Protein AF-A0A1E3Y632-F1 (afdb_monomer_lite)

Sequence (242 aa):
MSPIYVRPEREQAEHDRLIRFLQEKYSHRFEALANPGDERVAPLKIAAVTHFPDLVLHEDKRPAGVVEIETAASVNNLETMAKWVPFSKARVPFHLYVPVQGYEAALRLVEAHRVKAAEIWTYRPAMEGFDLVRMFADPALQEVRAARTAAAKAGGTKAGTATPRKVAARPAKPEPRTRTSRPARPVRAVKKATKASPATRSKPATAKSAAKPAAAKRVVRPARAATKAARGKKTAGARRSR

Secondary structure (DSSP, 8-state):
--------HHHHHHHHHHHHHHHHHHHTTSEEEE--TT---S-EEETTEEE--SEEEEETTEEEEEEEE--TTT-SHHHIIIIIHHHHTSSS-EEEEEEGGGHHHHHHHHHHTT---SEEEEEEE-SSSEEEEEEEE-HHHHHHHHHHHHHHHHTT--------------------------------------------------------------------------------------

Structure (mmCIF, N/CA/C/O backbone):
data_AF-A0A1E3Y632-F1
#
_entry.id   AF-A0A1E3Y632-F1
#
loop_
_atom_site.group_PDB
_atom_site.id
_atom_site.type_symbol
_atom_site.label_atom_id
_atom_site.label_alt_id
_atom_site.label_comp_id
_atom_site.label_asym_id
_atom_site.label_entity_id
_atom_site.label_seq_id
_atom_site.pdbx_PDB_ins_code
_atom_site.Cartn_x
_atom_site.Cartn_y
_atom_site.Cartn_z
_atom_site.occupancy
_atom_site.B_iso_or_equiv
_atom_site.auth_seq_id
_atom_site.auth_comp_id
_atom_site.auth_asym_id
_atom_site.auth_atom_id
_atom_site.pdbx_PDB_model_num
ATOM 1 N N . MET A 1 1 ? 8.402 -19.524 4.972 1.00 37.28 1 MET A N 1
ATOM 2 C CA . MET A 1 1 ? 9.079 -18.780 3.892 1.00 37.28 1 MET A CA 1
ATOM 3 C C . MET A 1 1 ? 8.425 -19.213 2.600 1.00 37.28 1 MET A C 1
ATOM 5 O O . MET A 1 1 ? 8.618 -20.353 2.203 1.00 37.28 1 MET A O 1
ATOM 9 N N . SER A 1 2 ? 7.557 -18.379 2.034 1.00 36.59 2 SER A N 1
ATOM 10 C CA . SER A 1 2 ? 6.948 -18.665 0.733 1.00 36.59 2 SER A CA 1
ATOM 11 C C . SER A 1 2 ? 7.942 -18.232 -0.349 1.00 36.59 2 SER A C 1
ATOM 13 O O . SER A 1 2 ? 8.380 -17.084 -0.300 1.00 36.59 2 SER A O 1
ATOM 15 N N . PRO A 1 3 ? 8.346 -19.114 -1.277 1.00 53.50 3 PRO A N 1
ATOM 16 C CA . PRO A 1 3 ? 9.269 -18.778 -2.351 1.00 53.50 3 PRO A CA 1
ATOM 17 C C . PRO A 1 3 ? 8.491 -18.010 -3.422 1.00 53.50 3 PRO A C 1
ATOM 19 O O . PRO A 1 3 ? 7.880 -18.600 -4.307 1.00 53.50 3 PRO A O 1
ATOM 22 N N . ILE A 1 4 ? 8.441 -16.690 -3.290 1.00 53.78 4 ILE A N 1
ATOM 23 C CA . ILE A 1 4 ? 7.803 -15.804 -4.262 1.00 53.78 4 ILE A CA 1
ATOM 24 C C . ILE A 1 4 ? 8.944 -15.117 -5.004 1.00 53.78 4 ILE A C 1
ATOM 26 O O . ILE A 1 4 ? 9.831 -14.566 -4.362 1.00 53.78 4 ILE A O 1
ATOM 30 N N . TYR A 1 5 ? 8.957 -15.298 -6.328 1.00 54.03 5 TYR A N 1
ATOM 31 C CA . TYR A 1 5 ? 9.911 -14.799 -7.321 1.00 54.03 5 TYR A CA 1
ATOM 32 C C . TYR A 1 5 ? 10.916 -13.773 -6.796 1.00 54.03 5 TYR A C 1
ATOM 34 O O . TYR A 1 5 ? 10.524 -12.695 -6.358 1.00 54.03 5 TYR A O 1
ATOM 42 N N . VAL A 1 6 ? 12.208 -14.102 -6.903 1.00 60.66 6 VAL A N 1
ATOM 43 C CA . VAL A 1 6 ? 13.297 -13.145 -6.682 1.00 60.66 6 VAL A CA 1
ATOM 44 C C . VAL A 1 6 ? 13.025 -11.944 -7.584 1.00 60.66 6 VAL A C 1
ATOM 46 O O . VAL A 1 6 ? 13.201 -12.025 -8.802 1.00 60.66 6 VAL A O 1
ATOM 49 N N . ARG A 1 7 ? 12.512 -10.861 -6.992 1.00 71.50 7 ARG A N 1
ATOM 50 C CA . ARG A 1 7 ? 12.307 -9.598 -7.695 1.00 71.50 7 ARG A CA 1
ATOM 51 C C . ARG A 1 7 ? 13.681 -9.138 -8.182 1.00 71.50 7 ARG A C 1
ATOM 53 O O . ARG A 1 7 ? 14.656 -9.299 -7.441 1.00 71.50 7 ARG A O 1
ATOM 60 N N . PRO A 1 8 ? 13.802 -8.590 -9.402 1.00 82.44 8 PRO A N 1
ATOM 61 C CA . PRO A 1 8 ? 15.059 -7.995 -9.829 1.00 82.44 8 PRO A CA 1
ATOM 62 C C . PRO A 1 8 ? 15.531 -6.981 -8.781 1.00 82.44 8 PRO A C 1
ATOM 64 O O . PRO A 1 8 ? 14.726 -6.186 -8.298 1.00 82.44 8 PRO A O 1
ATOM 67 N N . GLU A 1 9 ? 16.824 -6.971 -8.446 1.00 82.12 9 GLU A N 1
ATOM 68 C CA . GLU A 1 9 ? 17.376 -6.093 -7.396 1.00 82.12 9 GLU A CA 1
ATOM 69 C C . GLU A 1 9 ? 17.013 -4.618 -7.615 1.00 82.12 9 GLU A C 1
ATOM 71 O O . GLU A 1 9 ? 16.759 -3.878 -6.668 1.00 82.12 9 GLU A O 1
ATOM 76 N N . ARG A 1 10 ? 16.919 -4.201 -8.884 1.00 83.00 10 ARG A N 1
ATOM 77 C CA . ARG A 1 10 ? 16.460 -2.863 -9.266 1.00 83.00 10 ARG A CA 1
ATOM 78 C C . ARG A 1 10 ? 15.032 -2.569 -8.792 1.00 83.00 10 ARG A C 1
ATOM 80 O O . ARG A 1 10 ? 14.788 -1.470 -8.306 1.00 83.00 10 ARG A O 1
ATOM 87 N N . GLU A 1 11 ? 14.106 -3.514 -8.948 1.00 86.38 11 GLU A N 1
ATOM 88 C CA . GLU A 1 11 ? 12.713 -3.349 -8.510 1.00 86.38 11 GLU A CA 1
ATOM 89 C C . GLU A 1 11 ? 12.614 -3.355 -6.985 1.00 86.38 11 GLU A C 1
ATOM 91 O O . GLU A 1 11 ? 11.871 -2.555 -6.423 1.00 86.38 11 GLU A O 1
ATOM 96 N N . GLN A 1 12 ? 13.416 -4.184 -6.309 1.00 89.50 12 GLN A N 1
ATOM 97 C CA . GLN A 1 12 ? 13.473 -4.182 -4.848 1.00 89.50 12 GLN A CA 1
ATOM 98 C C . GLN A 1 12 ? 14.021 -2.853 -4.303 1.00 89.50 12 GLN A C 1
ATOM 100 O O . GLN A 1 12 ? 13.448 -2.276 -3.385 1.00 89.50 12 GLN A O 1
ATOM 105 N N . ALA A 1 13 ? 15.077 -2.310 -4.914 1.00 90.00 13 ALA A N 1
ATOM 106 C CA . ALA A 1 13 ? 15.633 -1.018 -4.520 1.00 90.00 13 ALA A CA 1
ATOM 107 C C . ALA A 1 13 ? 14.652 0.146 -4.751 1.00 90.00 13 ALA A C 1
ATOM 109 O O . ALA A 1 13 ? 14.643 1.103 -3.978 1.00 90.00 13 ALA A O 1
ATOM 110 N N . GLU A 1 14 ? 13.842 0.096 -5.812 1.00 91.19 14 GLU A N 1
ATOM 111 C CA . GLU A 1 14 ? 12.782 1.082 -6.053 1.00 91.19 14 GLU A CA 1
ATOM 112 C C . GLU A 1 14 ? 11.664 0.973 -5.009 1.00 91.19 14 GLU A C 1
ATOM 114 O O . GLU A 1 14 ? 11.245 1.993 -4.457 1.00 91.19 14 GLU A O 1
ATOM 119 N N . HIS A 1 15 ? 11.239 -0.253 -4.695 1.00 93.56 15 HIS A N 1
ATOM 120 C CA . HIS A 1 15 ? 10.247 -0.549 -3.659 1.00 93.56 15 HIS A CA 1
ATOM 121 C C . HIS A 1 15 ? 10.685 -0.007 -2.292 1.00 93.56 15 HIS A C 1
ATOM 123 O O . HIS A 1 15 ? 9.976 0.811 -1.707 1.00 93.56 15 HIS A O 1
ATOM 129 N N . ASP A 1 16 ? 11.903 -0.326 -1.848 1.00 93.62 16 ASP A N 1
ATOM 130 C CA . ASP A 1 16 ? 12.434 0.148 -0.564 1.00 93.62 16 ASP A CA 1
ATOM 131 C C . ASP A 1 16 ? 12.603 1.680 -0.520 1.00 93.62 16 ASP A C 1
ATOM 133 O O . ASP A 1 16 ? 12.395 2.310 0.523 1.00 93.62 16 ASP A O 1
ATOM 137 N N . ARG A 1 17 ? 12.952 2.320 -1.648 1.00 94.19 17 ARG A N 1
ATOM 138 C CA . ARG A 1 17 ? 12.987 3.792 -1.741 1.00 94.19 17 ARG A CA 1
ATOM 139 C C . ARG A 1 17 ? 11.600 4.395 -1.566 1.00 94.19 17 ARG A C 1
ATOM 141 O O . ARG A 1 17 ? 11.472 5.402 -0.871 1.00 94.19 17 ARG A O 1
ATOM 148 N N . LEU A 1 18 ? 10.578 3.796 -2.176 1.00 95.56 18 LEU A N 1
ATOM 149 C CA . LEU A 1 18 ? 9.207 4.270 -2.039 1.00 95.56 18 LEU A CA 1
ATOM 150 C C . LEU A 1 18 ? 8.681 4.062 -0.614 1.00 95.56 18 LEU A C 1
ATOM 152 O O . LEU A 1 18 ? 8.022 4.959 -0.093 1.00 95.56 18 LEU A O 1
ATOM 156 N N . ILE A 1 19 ? 9.035 2.954 0.050 1.00 95.69 19 ILE A N 1
ATOM 157 C CA . ILE A 1 19 ? 8.726 2.736 1.474 1.00 95.69 19 ILE A CA 1
ATOM 158 C C . ILE A 1 19 ? 9.239 3.905 2.312 1.00 95.69 19 ILE A C 1
ATOM 160 O O . ILE A 1 19 ? 8.472 4.526 3.048 1.00 95.69 19 ILE A O 1
ATOM 164 N N . ARG A 1 20 ? 10.528 4.235 2.177 1.00 95.06 20 ARG A N 1
ATOM 165 C CA . ARG A 1 20 ? 11.164 5.315 2.948 1.00 95.06 20 ARG A CA 1
ATOM 166 C C . ARG A 1 20 ? 10.552 6.677 2.629 1.00 95.06 20 ARG A C 1
ATOM 168 O O . ARG A 1 20 ? 10.254 7.441 3.541 1.00 95.06 20 ARG A O 1
ATOM 175 N N . PHE A 1 21 ? 10.293 6.945 1.350 1.00 95.56 21 PHE A N 1
ATOM 176 C CA . PHE A 1 21 ? 9.631 8.172 0.911 1.00 95.56 21 PHE A CA 1
ATOM 177 C C . PHE A 1 21 ? 8.231 8.323 1.524 1.00 95.56 21 PHE A C 1
ATOM 179 O 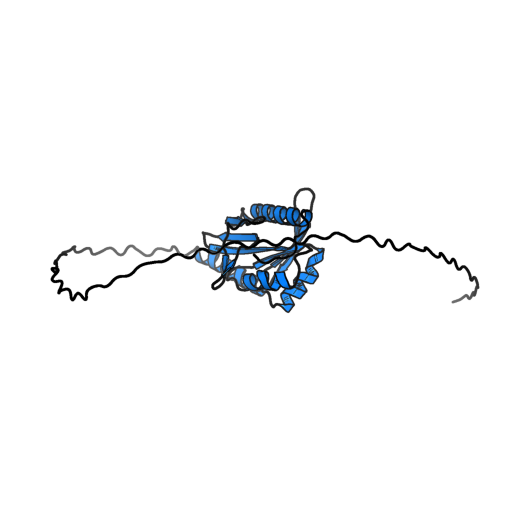O . PHE A 1 21 ? 7.867 9.391 2.017 1.00 95.56 21 PHE A O 1
ATOM 186 N N . LEU A 1 22 ? 7.432 7.252 1.526 1.00 96.00 22 LEU A N 1
ATOM 187 C CA . LEU A 1 22 ? 6.102 7.269 2.130 1.00 96.00 22 LEU A CA 1
ATOM 188 C C . LEU A 1 22 ? 6.172 7.368 3.653 1.00 96.00 22 LEU A C 1
ATOM 190 O O . LEU A 1 22 ? 5.348 8.063 4.243 1.00 96.00 22 LEU A O 1
ATOM 194 N N . GLN A 1 23 ? 7.153 6.727 4.286 1.00 95.31 23 GLN A N 1
ATOM 195 C CA . GLN A 1 23 ? 7.358 6.819 5.727 1.00 95.31 23 GLN A CA 1
ATOM 196 C C . GLN A 1 23 ? 7.588 8.273 6.144 1.00 95.31 23 GLN A C 1
ATOM 198 O O . GLN A 1 23 ? 6.893 8.767 7.030 1.00 95.31 23 GLN A O 1
ATOM 203 N N . GLU A 1 24 ? 8.489 8.978 5.459 1.00 94.88 24 GLU A N 1
ATOM 204 C CA . GLU A 1 24 ? 8.743 10.400 5.690 1.00 94.88 24 GLU A CA 1
ATOM 205 C C . GLU A 1 24 ? 7.487 11.239 5.416 1.00 94.88 24 GLU A C 1
ATOM 207 O O . GLU A 1 24 ? 7.037 11.980 6.292 1.00 94.88 24 GLU A O 1
ATOM 212 N N . LYS A 1 25 ? 6.823 11.033 4.269 1.00 94.06 25 LYS A N 1
ATOM 213 C CA . LYS A 1 25 ? 5.587 11.746 3.906 1.00 94.06 25 LYS A CA 1
ATOM 214 C C . LYS A 1 25 ? 4.476 11.595 4.950 1.00 94.06 25 LYS A C 1
ATOM 216 O O . LYS A 1 25 ? 3.755 12.556 5.227 1.00 94.06 25 LYS A O 1
ATOM 221 N N . TYR A 1 26 ? 4.297 10.397 5.505 1.00 94.75 26 TYR A N 1
ATOM 222 C CA . TYR A 1 26 ? 3.257 10.129 6.498 1.00 94.75 26 TYR A CA 1
ATOM 223 C C . TYR A 1 26 ? 3.665 10.495 7.925 1.00 94.75 26 TYR A C 1
ATOM 225 O O . TYR A 1 26 ? 2.770 10.774 8.726 1.00 94.75 26 TYR A O 1
ATOM 233 N N . SER A 1 27 ? 4.964 10.573 8.230 1.00 92.69 27 SER A N 1
ATOM 234 C CA . SER A 1 27 ? 5.477 10.918 9.565 1.00 92.69 27 SER A CA 1
ATOM 235 C C . SER A 1 27 ? 4.980 12.274 10.085 1.00 92.69 27 SER A C 1
ATOM 237 O O . SER A 1 27 ? 4.820 12.467 11.287 1.00 92.69 27 SER A O 1
ATOM 239 N N . HIS A 1 28 ? 4.640 13.200 9.184 1.00 89.75 28 HIS A N 1
ATOM 240 C CA . HIS A 1 28 ? 4.080 14.504 9.543 1.00 89.75 28 HIS A CA 1
ATOM 241 C C . HIS A 1 28 ? 2.666 14.438 10.142 1.00 89.75 28 HIS A C 1
ATOM 243 O O . HIS A 1 28 ? 2.212 15.407 10.748 1.00 89.75 28 HIS A O 1
ATOM 249 N N . ARG A 1 29 ? 1.930 13.341 9.924 1.00 90.75 29 ARG A N 1
ATOM 250 C CA . ARG A 1 29 ? 0.523 13.192 10.342 1.00 90.75 29 ARG A CA 1
ATOM 251 C C . ARG A 1 29 ? 0.262 11.965 11.205 1.00 90.75 29 ARG A C 1
ATOM 253 O O . ARG A 1 29 ? -0.713 11.966 11.947 1.00 90.75 29 ARG A O 1
ATOM 260 N N . PHE A 1 30 ? 1.075 10.928 11.063 1.00 92.94 30 PHE A N 1
ATOM 261 C CA . PHE A 1 30 ? 0.912 9.639 11.720 1.00 92.94 30 PHE A CA 1
ATOM 262 C C . PHE A 1 30 ? 2.260 9.156 12.240 1.00 92.94 30 PHE A C 1
ATOM 264 O O . PHE A 1 30 ? 3.305 9.477 11.679 1.00 92.94 30 PHE A O 1
ATOM 271 N N . GLU A 1 31 ? 2.235 8.295 13.251 1.00 93.69 31 GLU A N 1
ATOM 272 C CA . GLU A 1 31 ? 3.397 7.482 13.591 1.00 93.69 31 GLU A CA 1
ATOM 273 C C . GLU A 1 31 ? 3.511 6.357 12.543 1.00 93.69 31 GLU A C 1
ATOM 275 O O . GLU A 1 31 ? 2.767 5.373 12.570 1.00 93.69 31 GLU A O 1
ATOM 280 N N . ALA A 1 32 ? 4.378 6.561 11.546 1.00 94.25 32 ALA A N 1
ATOM 281 C CA . ALA A 1 32 ? 4.557 5.661 10.409 1.00 94.25 32 ALA A CA 1
ATOM 282 C C . ALA A 1 32 ? 5.672 4.638 10.681 1.00 94.25 32 ALA A C 1
ATOM 284 O O . ALA A 1 32 ? 6.861 4.969 10.669 1.00 94.25 32 ALA A O 1
ATOM 285 N N . LEU A 1 33 ? 5.282 3.380 10.896 1.00 93.81 33 LEU A N 1
ATOM 286 C CA . LEU A 1 33 ? 6.212 2.264 11.060 1.00 93.81 33 LEU A CA 1
ATOM 287 C C . LEU A 1 33 ? 6.360 1.532 9.724 1.00 93.81 33 LEU A C 1
ATOM 289 O O . LEU A 1 33 ? 5.362 1.076 9.167 1.00 93.81 33 LEU A O 1
ATOM 293 N N . ALA A 1 34 ? 7.589 1.431 9.225 1.00 93.62 34 ALA A N 1
ATOM 294 C CA . ALA A 1 34 ? 7.911 0.826 7.937 1.00 93.62 34 ALA A CA 1
ATOM 295 C C . ALA A 1 34 ? 8.658 -0.505 8.105 1.00 93.62 34 ALA A C 1
ATOM 297 O O . ALA A 1 34 ? 9.388 -0.688 9.078 1.00 93.62 34 ALA A O 1
ATOM 298 N N . ASN A 1 35 ? 8.490 -1.402 7.135 1.00 92.44 35 ASN A N 1
ATOM 299 C CA . ASN A 1 35 ? 9.173 -2.691 7.045 1.00 92.44 35 ASN A CA 1
ATOM 300 C C . ASN A 1 35 ? 9.904 -2.802 5.688 1.00 92.44 35 ASN A C 1
ATOM 302 O O . ASN A 1 35 ? 9.410 -3.483 4.793 1.00 92.44 35 ASN A O 1
ATOM 306 N N . PRO A 1 36 ? 11.036 -2.104 5.481 1.00 87.44 36 PRO A N 1
ATOM 307 C CA . PRO A 1 36 ? 11.807 -2.233 4.245 1.00 87.44 36 PRO A CA 1
ATOM 308 C C . PRO A 1 36 ? 12.487 -3.609 4.147 1.00 87.44 36 PRO A C 1
ATOM 310 O O . PRO A 1 36 ? 12.979 -4.147 5.143 1.00 87.44 36 PRO A O 1
ATOM 313 N N . GLY A 1 37 ? 12.552 -4.172 2.940 1.00 82.44 37 GLY A N 1
ATOM 314 C CA . GLY A 1 37 ? 13.157 -5.483 2.692 1.00 82.44 37 GLY A CA 1
ATOM 315 C C . GLY A 1 37 ? 12.563 -6.618 3.542 1.00 82.44 37 GLY A C 1
ATOM 316 O O . GLY A 1 37 ? 11.378 -6.928 3.451 1.00 82.44 37 GLY A O 1
ATOM 317 N N . ASP A 1 38 ? 13.407 -7.264 4.355 1.00 80.31 38 ASP A N 1
ATOM 318 C CA . ASP A 1 38 ? 13.038 -8.408 5.209 1.00 80.31 38 ASP A CA 1
ATOM 319 C C . ASP A 1 38 ? 12.701 -8.017 6.663 1.00 80.31 38 ASP A C 1
ATOM 321 O O . ASP A 1 38 ? 12.511 -8.883 7.529 1.00 80.31 38 ASP A O 1
ATOM 325 N N . GLU A 1 39 ? 12.641 -6.718 6.960 1.00 84.69 39 GLU A N 1
ATOM 326 C CA . GLU A 1 39 ? 12.354 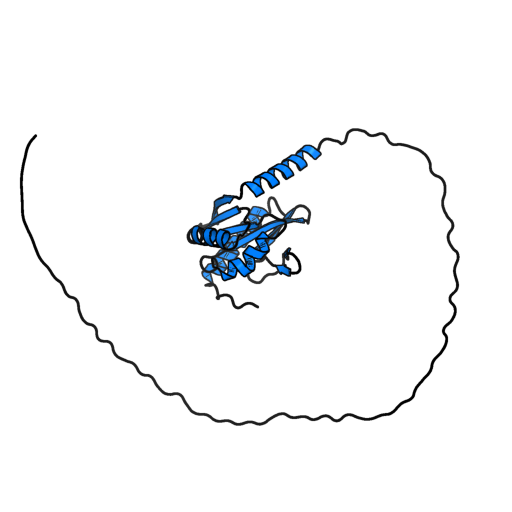-6.219 8.301 1.00 84.69 39 GLU A CA 1
ATOM 327 C C . GLU A 1 39 ? 10.908 -6.517 8.735 1.00 84.69 39 GLU A C 1
ATOM 329 O O . GLU A 1 39 ? 9.979 -6.626 7.938 1.00 84.69 39 GLU A O 1
ATOM 334 N N . ARG A 1 40 ? 10.704 -6.700 10.045 1.00 88.75 40 ARG A N 1
ATOM 335 C CA . ARG A 1 40 ? 9.408 -7.085 10.639 1.00 88.75 40 ARG A CA 1
ATOM 336 C C . ARG A 1 40 ? 9.128 -6.310 11.920 1.00 88.75 40 ARG A C 1
ATOM 338 O O . ARG A 1 40 ? 8.856 -6.887 12.973 1.00 88.75 40 ARG A O 1
ATOM 345 N N . VAL A 1 41 ? 9.247 -4.993 11.827 1.00 88.19 41 VAL A N 1
ATOM 346 C CA . VAL A 1 41 ? 9.148 -4.055 12.951 1.00 88.19 41 VAL A CA 1
ATOM 347 C C . VAL A 1 41 ? 7.691 -3.703 13.257 1.00 88.19 41 VAL A C 1
ATOM 349 O O . VAL A 1 41 ? 7.324 -3.565 14.422 1.00 88.19 41 VAL A O 1
ATOM 352 N N . ALA A 1 42 ? 6.844 -3.617 12.229 1.00 89.44 42 ALA A N 1
ATOM 353 C CA . ALA A 1 42 ? 5.449 -3.201 12.341 1.00 89.44 42 ALA A CA 1
ATOM 354 C C . ALA A 1 42 ? 4.479 -4.380 12.116 1.00 89.44 42 ALA A C 1
ATOM 356 O O . ALA A 1 42 ? 4.057 -4.619 10.981 1.00 89.44 42 ALA A O 1
ATOM 357 N N . PRO A 1 43 ? 4.119 -5.149 13.163 1.00 92.31 43 PRO A N 1
ATOM 358 C CA . PRO A 1 43 ? 3.142 -6.220 13.037 1.00 92.31 43 PRO A CA 1
ATOM 359 C C . PRO A 1 43 ? 1.719 -5.663 12.971 1.00 92.31 43 PRO A C 1
ATOM 361 O O . PRO A 1 43 ? 1.295 -4.865 13.806 1.00 92.31 43 PRO A O 1
ATOM 364 N N . LEU A 1 44 ? 0.928 -6.196 12.049 1.00 92.56 44 LEU A N 1
ATOM 365 C CA . LEU A 1 44 ? -0.504 -5.971 11.966 1.00 92.56 44 LEU A CA 1
ATOM 366 C C . LEU A 1 44 ? -1.242 -7.289 12.199 1.00 92.56 44 LEU A C 1
ATOM 368 O O . LEU A 1 44 ? -1.136 -8.236 11.420 1.00 92.56 44 LEU A O 1
ATOM 372 N N . LYS A 1 45 ? -2.023 -7.356 13.279 1.00 93.31 45 LYS A N 1
ATOM 373 C CA . LYS A 1 45 ? -2.854 -8.527 13.579 1.00 93.31 45 LYS A CA 1
ATOM 374 C C . LYS A 1 45 ? -4.178 -8.433 12.833 1.00 93.31 45 LYS A C 1
ATOM 376 O O . LYS A 1 45 ? -4.985 -7.546 13.107 1.00 93.31 45 LYS A O 1
ATOM 381 N N . ILE A 1 46 ? -4.413 -9.376 11.927 1.00 92.75 46 ILE A N 1
ATOM 382 C CA . ILE A 1 46 ? -5.674 -9.519 11.203 1.00 92.75 46 ILE A CA 1
ATOM 383 C C . ILE A 1 46 ? -6.236 -10.896 11.535 1.00 92.75 46 ILE A C 1
ATOM 385 O O . ILE A 1 46 ? -5.642 -11.927 11.225 1.00 92.75 46 ILE A O 1
ATOM 389 N N . ALA A 1 47 ? -7.396 -10.913 12.193 1.00 88.62 47 ALA A N 1
ATOM 390 C CA . ALA A 1 47 ? -7.968 -12.129 12.766 1.00 88.62 47 ALA A CA 1
ATOM 391 C C . ALA A 1 47 ? -6.945 -12.861 13.666 1.00 88.62 47 ALA A C 1
ATOM 393 O O . ALA A 1 47 ? -6.489 -12.289 14.654 1.00 88.62 47 ALA A O 1
ATOM 394 N N . ALA A 1 48 ? -6.597 -14.107 13.339 1.00 89.62 48 ALA A N 1
ATOM 395 C CA . ALA A 1 48 ? -5.656 -14.931 14.099 1.00 89.62 48 ALA A CA 1
ATOM 396 C C . ALA A 1 48 ? -4.215 -14.901 13.549 1.00 89.62 48 ALA A C 1
ATOM 398 O O . ALA A 1 48 ? -3.350 -15.590 14.085 1.00 89.62 48 ALA A O 1
ATOM 399 N N . VAL A 1 49 ? -3.950 -14.136 12.484 1.00 93.19 49 VAL A N 1
ATOM 400 C CA . VAL A 1 49 ? -2.658 -14.128 11.785 1.00 93.19 49 VAL A CA 1
ATOM 401 C C . VAL A 1 49 ? -1.999 -12.756 11.910 1.00 93.19 49 VAL A C 1
ATOM 403 O O . VAL A 1 49 ? -2.642 -11.713 11.776 1.00 93.19 49 VAL A O 1
ATOM 406 N N . THR A 1 50 ? -0.696 -12.757 12.187 1.00 93.81 50 THR A N 1
ATOM 407 C CA . THR A 1 50 ? 0.128 -11.545 12.173 1.00 93.81 50 THR A CA 1
ATOM 408 C C . THR A 1 50 ? 0.728 -11.372 10.787 1.00 93.81 50 THR A C 1
ATOM 410 O O . THR A 1 50 ? 1.442 -12.251 10.306 1.00 93.81 50 THR A O 1
ATOM 413 N N . HIS A 1 51 ? 0.459 -10.229 10.173 1.00 93.81 51 HIS A N 1
ATOM 414 C CA . HIS A 1 51 ? 1.033 -9.815 8.903 1.00 93.81 51 HIS A CA 1
ATOM 415 C C . HIS A 1 51 ? 2.004 -8.652 9.115 1.00 93.81 51 HIS A C 1
ATOM 417 O O . HIS A 1 51 ? 1.933 -7.954 10.125 1.00 93.81 51 HIS A O 1
ATOM 423 N N . PHE A 1 52 ? 2.894 -8.443 8.153 1.00 94.50 52 PHE A N 1
ATOM 424 C CA . PHE A 1 52 ? 3.864 -7.351 8.146 1.00 94.50 52 PHE A CA 1
ATOM 425 C C . PHE A 1 52 ? 3.703 -6.617 6.811 1.00 94.50 52 PHE A C 1
ATOM 427 O O . PHE A 1 52 ? 4.311 -7.045 5.835 1.00 94.50 52 PHE A O 1
ATOM 434 N N . PRO A 1 53 ? 2.793 -5.629 6.726 1.00 95.00 53 PRO A N 1
ATOM 435 C CA . PRO A 1 53 ? 2.660 -4.799 5.531 1.00 95.00 53 PRO A CA 1
ATOM 436 C C . PRO A 1 53 ? 3.859 -3.855 5.409 1.00 95.00 53 PRO A C 1
ATOM 438 O O . PRO A 1 53 ? 4.588 -3.658 6.387 1.00 95.00 53 PRO A O 1
ATOM 441 N N . ASP A 1 54 ? 4.020 -3.228 4.248 1.00 95.12 54 ASP A N 1
ATOM 442 C CA . ASP A 1 54 ? 5.146 -2.321 4.002 1.00 95.12 54 ASP A CA 1
ATOM 443 C C . ASP A 1 54 ? 5.148 -1.118 4.961 1.00 95.12 54 ASP A C 1
ATOM 445 O O . ASP A 1 54 ? 6.195 -0.765 5.511 1.00 95.12 54 ASP A O 1
ATOM 449 N N . LEU A 1 55 ? 3.982 -0.498 5.207 1.00 95.75 55 LEU A N 1
ATOM 450 C CA . LEU A 1 55 ? 3.825 0.489 6.280 1.00 95.75 55 LEU A CA 1
ATOM 451 C C . LEU A 1 55 ? 2.538 0.288 7.086 1.00 95.75 55 LEU A C 1
ATOM 453 O O . LEU A 1 55 ? 1.457 0.020 6.553 1.00 95.75 55 LEU A O 1
ATOM 457 N N . VAL A 1 56 ? 2.639 0.535 8.392 1.00 96.00 56 VAL A N 1
ATOM 458 C CA . VAL A 1 56 ? 1.495 0.676 9.298 1.00 96.00 56 VAL A CA 1
ATOM 459 C C . VAL A 1 56 ? 1.486 2.088 9.866 1.00 96.00 56 VAL A C 1
ATOM 461 O O . VAL A 1 56 ? 2.420 2.511 10.548 1.00 96.00 56 VAL A O 1
ATOM 464 N N . LEU A 1 57 ? 0.400 2.810 9.609 1.00 95.81 57 LEU A N 1
ATOM 465 C CA . LEU A 1 57 ? 0.173 4.147 10.142 1.00 95.81 57 LEU A CA 1
ATOM 466 C C . LEU A 1 57 ? -0.518 4.028 11.496 1.00 95.81 57 LEU A C 1
ATOM 468 O O . LEU A 1 57 ? -1.528 3.330 11.600 1.00 95.81 57 LEU A O 1
ATOM 472 N N . HIS A 1 58 ? -0.016 4.726 12.511 1.00 94.25 58 HIS A N 1
ATOM 473 C CA . HIS A 1 58 ? -0.623 4.788 13.836 1.00 94.25 58 HIS A CA 1
ATOM 474 C C . HIS A 1 58 ? -1.066 6.210 14.198 1.00 94.25 58 HIS A C 1
ATOM 476 O O . HIS A 1 58 ? -0.420 7.197 13.851 1.00 94.25 58 HIS A O 1
ATOM 482 N N . GLU A 1 59 ? -2.178 6.294 14.922 1.00 92.69 59 GLU A N 1
ATOM 483 C CA . GLU A 1 59 ? -2.703 7.501 15.560 1.00 92.69 59 GLU A CA 1
ATOM 484 C C . GLU A 1 59 ? -2.941 7.158 17.036 1.00 92.69 59 GLU A C 1
ATOM 486 O O . GLU A 1 59 ? -3.663 6.206 17.347 1.00 92.69 59 GLU A O 1
ATOM 491 N N . ASP A 1 60 ? -2.263 7.855 17.951 1.00 87.44 60 ASP A N 1
ATOM 492 C CA . ASP A 1 60 ? -2.342 7.633 19.403 1.00 87.44 60 ASP A CA 1
ATOM 493 C C . ASP A 1 60 ? -2.255 6.149 19.822 1.00 87.44 60 ASP A C 1
ATOM 495 O O . ASP A 1 60 ? -3.054 5.646 20.619 1.00 87.44 60 ASP A O 1
ATOM 499 N N . LYS A 1 61 ? -1.262 5.427 19.274 1.00 85.31 61 LYS A N 1
ATOM 500 C CA . LYS A 1 61 ? -0.986 3.990 19.510 1.00 85.31 61 LYS A CA 1
ATOM 501 C C . LYS A 1 61 ? -2.020 3.018 18.931 1.00 85.31 61 LYS A C 1
ATOM 503 O O . LYS A 1 61 ? -1.955 1.817 19.201 1.00 85.31 61 LYS A O 1
ATOM 508 N N . ARG A 1 62 ? -2.983 3.497 18.141 1.00 90.56 62 ARG A N 1
ATOM 509 C CA . ARG A 1 62 ? -3.945 2.656 17.416 1.00 90.56 62 ARG A CA 1
ATOM 510 C C . ARG A 1 62 ? -3.590 2.631 15.933 1.00 90.56 62 ARG A C 1
ATOM 512 O O . ARG A 1 62 ? -3.227 3.674 15.399 1.00 90.56 62 ARG A O 1
ATOM 519 N N . PRO A 1 63 ? -3.716 1.485 15.243 1.00 92.88 63 PRO A N 1
ATOM 520 C CA . PRO A 1 63 ? -3.516 1.455 13.804 1.00 92.88 63 PRO A CA 1
ATOM 521 C C . PRO A 1 63 ? -4.600 2.315 13.136 1.00 92.88 63 PRO A C 1
ATOM 523 O O . PRO A 1 63 ? -5.794 2.140 13.387 1.00 92.88 63 PRO A O 1
ATOM 526 N N . ALA A 1 64 ? -4.162 3.260 12.315 1.00 93.75 64 ALA A N 1
ATOM 527 C CA . ALA A 1 64 ? -4.974 4.239 11.604 1.00 93.75 64 ALA A CA 1
ATOM 528 C C . ALA A 1 64 ? -5.059 3.948 10.101 1.00 93.75 64 ALA A C 1
ATOM 530 O O . ALA A 1 64 ? -5.998 4.400 9.450 1.00 93.75 64 ALA A O 1
ATOM 531 N N . GLY A 1 65 ? -4.115 3.183 9.551 1.00 94.81 65 GLY A N 1
ATOM 532 C CA . GLY A 1 65 ? -4.086 2.804 8.143 1.00 94.81 65 GLY A CA 1
ATOM 533 C C . GLY A 1 65 ? -2.976 1.805 7.850 1.00 94.81 65 GLY A C 1
ATOM 534 O O . GLY A 1 65 ? -2.038 1.651 8.632 1.00 94.81 65 GLY A O 1
ATOM 535 N N . VAL A 1 66 ? -3.101 1.113 6.727 1.00 96.69 66 VAL A N 1
ATOM 536 C CA . VAL A 1 66 ? -2.122 0.140 6.238 1.00 96.69 66 VAL A CA 1
ATOM 537 C C . VAL A 1 66 ? -1.794 0.488 4.805 1.00 96.69 66 VAL A C 1
ATOM 539 O O . VAL A 1 66 ? -2.699 0.783 4.025 1.00 96.69 66 VAL A O 1
ATOM 542 N N . VAL A 1 67 ? -0.512 0.452 4.476 1.00 97.56 67 VAL A N 1
ATOM 543 C CA . VAL A 1 67 ? -0.009 0.732 3.138 1.00 97.56 67 VAL A CA 1
ATOM 544 C C . VAL A 1 67 ? 0.729 -0.498 2.637 1.00 97.56 67 VAL A C 1
ATOM 546 O O . VAL A 1 67 ? 1.614 -0.996 3.328 1.00 97.56 67 VAL A O 1
ATOM 549 N N . GLU A 1 68 ? 0.364 -0.957 1.445 1.00 97.25 68 GLU A N 1
ATOM 550 C CA . GLU A 1 68 ? 1.128 -1.955 0.694 1.00 97.25 68 GLU A CA 1
ATOM 551 C C . GLU A 1 68 ? 1.583 -1.339 -0.626 1.00 97.25 68 GLU A C 1
ATOM 553 O O . GLU A 1 68 ? 0.836 -0.591 -1.270 1.00 97.25 68 GLU A O 1
ATOM 558 N N . ILE A 1 69 ? 2.814 -1.644 -1.014 1.00 97.00 69 ILE A N 1
ATOM 559 C CA . ILE A 1 69 ? 3.475 -1.119 -2.195 1.00 97.00 69 ILE A CA 1
ATOM 560 C C . ILE A 1 69 ? 3.834 -2.288 -3.098 1.00 97.00 69 ILE A C 1
ATOM 562 O O . ILE A 1 69 ? 4.456 -3.273 -2.704 1.00 97.00 69 ILE A O 1
ATOM 566 N N . GLU A 1 70 ? 3.467 -2.150 -4.357 1.00 95.38 70 GLU A N 1
ATOM 567 C CA . GLU A 1 70 ? 3.657 -3.171 -5.365 1.00 95.38 70 GLU A CA 1
ATOM 568 C C . GLU A 1 70 ? 4.637 -2.706 -6.421 1.00 95.38 70 GLU A C 1
ATOM 570 O O . GLU A 1 70 ? 4.712 -1.531 -6.741 1.00 95.38 70 GLU A O 1
ATOM 575 N N . THR A 1 71 ? 5.361 -3.659 -6.987 1.00 93.88 71 THR A N 1
ATOM 576 C CA . THR A 1 71 ? 6.249 -3.505 -8.139 1.00 93.88 71 THR A CA 1
ATOM 577 C C . THR A 1 71 ? 5.587 -4.099 -9.378 1.00 93.88 71 THR A C 1
ATOM 579 O O . THR A 1 71 ? 4.581 -4.806 -9.280 1.00 93.88 71 THR A O 1
ATOM 582 N N . ALA A 1 72 ? 6.158 -3.866 -10.561 1.00 90.19 72 ALA A N 1
ATOM 583 C CA . ALA A 1 72 ? 5.625 -4.440 -11.796 1.00 90.19 72 ALA A CA 1
ATOM 584 C C . ALA A 1 72 ? 5.563 -5.979 -11.736 1.00 90.19 72 ALA A C 1
ATOM 586 O O . ALA A 1 72 ? 4.593 -6.567 -12.214 1.00 90.19 72 ALA A O 1
ATOM 587 N N . ALA A 1 73 ? 6.546 -6.627 -11.100 1.00 87.56 73 ALA A N 1
ATOM 588 C CA . ALA A 1 73 ? 6.561 -8.076 -10.920 1.00 87.56 73 ALA A CA 1
ATOM 589 C C . ALA A 1 73 ? 5.549 -8.596 -9.876 1.00 87.56 73 ALA A C 1
ATOM 591 O O . ALA A 1 73 ? 5.128 -9.757 -9.945 1.00 87.56 73 ALA A O 1
ATOM 592 N N . SER A 1 74 ? 5.152 -7.772 -8.901 1.00 91.62 74 SER A N 1
ATOM 593 C CA . SER A 1 74 ? 4.318 -8.211 -7.773 1.00 91.62 74 SER A CA 1
ATOM 594 C C . SER A 1 74 ? 2.826 -7.893 -7.910 1.00 91.62 74 SER A C 1
ATOM 596 O O . SER A 1 74 ? 2.015 -8.469 -7.191 1.00 91.62 74 SER A O 1
ATOM 598 N N . VAL A 1 75 ? 2.419 -7.115 -8.919 1.00 95.31 75 VAL A N 1
ATOM 599 C CA . VAL A 1 75 ? 1.001 -7.001 -9.311 1.00 95.31 75 VAL A CA 1
ATOM 600 C C . VAL A 1 75 ? 0.539 -8.304 -9.981 1.00 95.31 75 VAL A C 1
ATOM 602 O O . VAL A 1 75 ? 0.533 -8.442 -11.204 1.00 95.31 75 VAL A O 1
ATOM 605 N N . ASN A 1 76 ? 0.174 -9.302 -9.174 1.00 95.06 76 ASN A N 1
ATOM 606 C CA . ASN A 1 76 ? -0.250 -10.618 -9.646 1.00 95.06 76 ASN A CA 1
ATOM 607 C C . ASN A 1 76 ? -1.262 -11.295 -8.703 1.00 95.06 76 ASN A C 1
ATOM 609 O O . ASN A 1 76 ? -1.480 -10.880 -7.568 1.00 95.06 76 ASN A O 1
ATOM 613 N N . ASN A 1 77 ? -1.857 -12.393 -9.178 1.00 95.12 77 ASN A N 1
ATOM 614 C CA . ASN A 1 77 ? -2.916 -13.114 -8.470 1.00 95.12 77 ASN A CA 1
ATOM 615 C C . ASN A 1 77 ? -2.483 -13.701 -7.113 1.00 95.12 77 ASN A C 1
ATOM 617 O O . ASN A 1 77 ? -3.274 -13.718 -6.171 1.00 95.12 77 ASN A O 1
ATOM 621 N N . LEU A 1 78 ? -1.249 -14.205 -7.009 1.00 93.94 78 LEU A N 1
ATOM 622 C CA . LEU A 1 78 ? -0.756 -14.826 -5.776 1.00 93.94 78 LEU A CA 1
ATOM 623 C C . LEU A 1 78 ? -0.554 -13.780 -4.682 1.00 93.94 78 LEU A C 1
ATOM 625 O O . LEU A 1 78 ? -0.984 -13.997 -3.552 1.00 93.94 78 LEU A O 1
ATOM 629 N N . GLU A 1 79 ? 0.037 -12.639 -5.031 1.00 92.94 79 GLU A N 1
ATOM 630 C CA . GLU A 1 79 ? 0.244 -11.517 -4.113 1.00 92.94 79 GLU A CA 1
ATOM 631 C C . GLU A 1 79 ? -1.094 -10.928 -3.657 1.00 92.94 79 GLU A C 1
ATOM 633 O O . GLU A 1 79 ? -1.311 -10.734 -2.459 1.00 92.94 79 GLU A O 1
ATOM 638 N N . THR A 1 80 ? -2.059 -10.770 -4.570 1.00 96.06 80 THR A N 1
ATOM 639 C CA . THR A 1 80 ? -3.410 -10.327 -4.202 1.00 96.06 80 THR A CA 1
ATOM 640 C C . THR A 1 80 ? -4.044 -11.243 -3.153 1.00 96.06 80 THR A C 1
ATOM 642 O O . THR A 1 80 ? -4.560 -10.763 -2.142 1.00 96.06 80 THR A O 1
ATOM 645 N N . MET A 1 81 ? -3.982 -12.564 -3.345 1.00 95.44 81 MET A N 1
ATOM 646 C CA . MET A 1 81 ? -4.553 -13.523 -2.394 1.00 95.44 81 MET A CA 1
ATOM 647 C C . MET A 1 81 ? -3.777 -13.585 -1.073 1.00 95.44 81 MET A C 1
ATOM 649 O O . MET A 1 81 ? -4.387 -13.717 -0.010 1.00 95.44 81 MET A O 1
ATOM 653 N N . ALA A 1 82 ? -2.446 -13.509 -1.129 1.00 92.69 82 ALA A N 1
ATOM 654 C CA . ALA A 1 82 ? -1.578 -13.652 0.036 1.00 92.69 82 ALA A CA 1
ATOM 655 C C . ALA A 1 82 ? -1.545 -12.397 0.916 1.00 92.69 82 ALA A C 1
ATOM 657 O O . ALA A 1 82 ? -1.432 -12.515 2.138 1.00 92.69 82 ALA A O 1
ATOM 658 N N . LYS A 1 83 ? -1.648 -11.211 0.309 1.00 94.38 83 LYS A N 1
ATOM 659 C CA . LYS A 1 83 ? -1.447 -9.928 0.984 1.00 94.38 83 LYS A CA 1
ATOM 660 C C . LYS A 1 83 ? -2.687 -9.044 0.958 1.00 94.38 83 LYS A C 1
ATOM 662 O O . LYS A 1 83 ? -3.239 -8.727 2.013 1.00 94.38 83 LYS A O 1
ATOM 667 N N . TRP A 1 84 ? -3.182 -8.690 -0.228 1.00 97.06 84 TRP A N 1
ATOM 668 C CA . TRP A 1 84 ? -4.236 -7.673 -0.353 1.00 97.06 84 TRP A CA 1
ATOM 669 C C . TRP A 1 84 ? -5.562 -8.144 0.239 1.00 97.06 84 TRP A C 1
ATOM 671 O O . TRP A 1 84 ? -6.244 -7.385 0.928 1.00 97.06 84 TRP A O 1
ATOM 681 N N . VAL A 1 85 ? -5.930 -9.410 0.018 1.00 96.62 85 VAL A N 1
ATOM 682 C CA . VAL A 1 85 ? -7.162 -9.986 0.570 1.00 96.62 85 VAL A CA 1
ATOM 683 C C . VAL A 1 85 ? -7.154 -9.936 2.104 1.00 96.62 85 VAL A C 1
ATOM 685 O O . VAL A 1 85 ? -8.128 -9.427 2.665 1.00 96.62 85 VAL A O 1
ATOM 688 N N . PRO A 1 86 ? -6.105 -10.394 2.816 1.00 96.25 86 PRO A N 1
ATOM 689 C CA . PRO A 1 86 ? -5.992 -10.164 4.253 1.00 96.25 86 PRO A CA 1
ATOM 690 C C . PRO A 1 86 ? -6.080 -8.687 4.650 1.00 96.25 86 PRO A C 1
ATOM 692 O O . PRO A 1 86 ? -6.892 -8.352 5.513 1.00 96.25 86 PRO A O 1
ATOM 695 N N . PHE A 1 87 ? -5.321 -7.797 4.003 1.00 96.00 87 PHE A N 1
ATOM 696 C CA . PHE A 1 87 ? -5.294 -6.374 4.361 1.00 96.00 87 PHE A CA 1
ATOM 697 C C . PHE A 1 87 ? -6.644 -5.686 4.181 1.00 96.00 87 PHE A C 1
ATOM 699 O O . PHE A 1 87 ? -7.052 -4.909 5.039 1.00 96.00 87 PHE A O 1
ATOM 706 N N . SER A 1 88 ? -7.414 -6.059 3.161 1.00 95.25 88 SER A N 1
ATOM 707 C CA . SER A 1 88 ? -8.768 -5.533 2.964 1.00 95.25 88 SER A CA 1
ATOM 708 C C . SER A 1 88 ? -9.780 -5.912 4.052 1.00 95.25 88 SER A C 1
ATOM 710 O O . SER A 1 88 ? -10.846 -5.306 4.157 1.00 95.25 88 SER A O 1
ATOM 712 N N . LYS A 1 89 ? -9.470 -6.931 4.862 1.00 94.81 89 LYS A N 1
ATOM 713 C CA . LYS A 1 89 ? -10.284 -7.357 6.010 1.00 94.81 89 LYS A CA 1
ATOM 714 C C . LYS A 1 89 ? -9.855 -6.672 7.308 1.00 94.81 89 LYS A C 1
ATOM 716 O O . LYS A 1 89 ? -10.502 -6.870 8.340 1.00 94.81 89 LYS A O 1
ATOM 721 N N . ALA A 1 90 ? -8.771 -5.897 7.285 1.00 93.44 90 ALA A N 1
ATOM 722 C CA . ALA A 1 90 ? -8.348 -5.109 8.429 1.00 93.44 90 ALA A CA 1
ATOM 723 C C . ALA A 1 90 ? -9.405 -4.041 8.761 1.00 93.44 90 ALA A C 1
ATOM 725 O O . ALA A 1 90 ? -10.137 -3.557 7.902 1.00 93.44 90 ALA A O 1
ATOM 726 N N . ARG A 1 91 ? -9.489 -3.647 10.036 1.00 91.62 91 ARG A N 1
ATOM 727 C CA . ARG A 1 91 ? -10.441 -2.618 10.507 1.00 91.62 91 ARG A CA 1
ATOM 728 C C . ARG A 1 91 ? -9.969 -1.183 10.237 1.00 91.62 91 ARG A C 1
ATOM 730 O O . ARG A 1 91 ? -10.480 -0.242 10.842 1.00 91.62 91 ARG A O 1
ATOM 737 N N . VAL A 1 92 ? -8.968 -1.032 9.381 1.00 93.69 92 VAL A N 1
ATOM 738 C CA . VAL A 1 92 ? -8.295 0.225 9.066 1.00 93.69 92 VAL A CA 1
ATOM 739 C C . VAL A 1 92 ? -8.242 0.391 7.547 1.00 93.69 92 VAL A C 1
ATOM 741 O O . VAL A 1 92 ? -8.241 -0.618 6.842 1.00 93.69 92 VAL A O 1
ATOM 744 N N . PRO A 1 93 ? -8.218 1.630 7.032 1.00 95.31 93 PRO A N 1
ATOM 745 C CA . PRO A 1 93 ? -8.050 1.900 5.610 1.00 95.31 93 PRO A CA 1
ATOM 746 C C . PRO A 1 93 ? -6.829 1.185 5.029 1.00 95.31 93 PRO A C 1
ATOM 748 O O . PRO A 1 93 ? -5.730 1.279 5.578 1.00 95.31 93 PRO A O 1
ATOM 751 N N . PHE A 1 94 ? -7.039 0.494 3.911 1.00 96.81 94 PHE A N 1
ATOM 752 C CA . PHE A 1 94 ? -5.990 -0.163 3.140 1.00 96.81 94 PHE A CA 1
ATOM 753 C C . PHE A 1 94 ? -5.648 0.683 1.908 1.00 96.81 94 PHE A C 1
ATOM 755 O O . PHE A 1 94 ? -6.499 0.885 1.041 1.00 96.81 94 PHE A O 1
ATOM 762 N N . HIS A 1 95 ? -4.422 1.192 1.843 1.00 97.38 95 HIS A N 1
ATOM 763 C CA . HIS A 1 95 ? -3.908 1.995 0.739 1.00 97.38 95 HIS A CA 1
ATOM 764 C C . HIS A 1 95 ? -2.946 1.158 -0.101 1.00 97.38 95 HIS A C 1
ATOM 766 O O . HIS A 1 95 ? -1.977 0.613 0.425 1.00 97.38 95 HIS A O 1
ATOM 772 N N . LEU A 1 96 ? -3.211 1.072 -1.402 1.00 97.94 96 LEU A N 1
ATOM 773 C CA . LEU A 1 96 ? -2.407 0.290 -2.334 1.00 97.94 96 LEU A CA 1
ATOM 774 C C . LEU A 1 96 ? -1.633 1.226 -3.266 1.00 97.94 96 LEU A C 1
ATOM 776 O O . LEU A 1 96 ? -2.239 2.036 -3.970 1.00 97.94 96 LEU A O 1
ATOM 780 N N . TYR A 1 97 ? -0.308 1.110 -3.280 1.00 98.06 97 TYR A N 1
ATOM 781 C CA . TYR A 1 97 ? 0.569 1.836 -4.196 1.00 98.06 97 TYR A CA 1
ATOM 782 C C . TYR A 1 97 ? 1.048 0.904 -5.299 1.00 98.06 97 TYR A C 1
ATOM 784 O O . TYR A 1 97 ? 1.622 -0.141 -5.022 1.00 98.06 97 TYR A O 1
ATOM 792 N N . VAL A 1 98 ? 0.823 1.282 -6.553 1.00 97.69 98 VAL A N 1
ATOM 793 C CA . VAL A 1 98 ? 1.165 0.473 -7.733 1.00 97.69 98 VAL A CA 1
ATOM 794 C C . VAL A 1 98 ? 1.934 1.310 -8.751 1.00 97.69 98 VAL A C 1
ATOM 796 O O . VAL A 1 98 ? 1.716 2.520 -8.837 1.00 97.69 98 VAL A O 1
ATOM 799 N N . PRO A 1 99 ? 2.817 0.716 -9.567 1.00 97.25 99 PRO A N 1
ATOM 800 C CA . PRO A 1 99 ? 3.430 1.447 -10.666 1.00 97.25 99 PRO A CA 1
ATOM 801 C C . PRO A 1 99 ? 2.345 1.855 -11.667 1.00 97.25 99 PRO A C 1
ATOM 803 O O . PRO A 1 99 ? 1.364 1.129 -11.857 1.00 97.25 99 PRO A O 1
ATOM 806 N N . VAL A 1 100 ? 2.525 2.990 -12.350 1.00 96.94 100 VAL A N 1
ATOM 807 C CA . VAL A 1 100 ? 1.563 3.494 -13.357 1.00 96.94 100 VAL A CA 1
ATOM 808 C C . VAL A 1 100 ? 1.160 2.403 -14.360 1.00 96.94 100 VAL A C 1
ATOM 810 O O . VAL A 1 100 ? -0.010 2.278 -14.708 1.00 96.94 100 VAL A O 1
ATOM 813 N N . GLN A 1 101 ? 2.111 1.573 -14.792 1.00 95.62 101 GLN A N 1
ATOM 814 C CA . GLN A 1 101 ? 1.887 0.505 -15.770 1.00 95.62 101 GLN A CA 1
ATOM 815 C C . GLN A 1 101 ? 1.074 -0.676 -15.208 1.00 95.62 101 GLN A C 1
ATOM 817 O O . GLN A 1 101 ? 0.469 -1.418 -15.977 1.00 95.62 101 GLN A O 1
ATOM 822 N N . GLY A 1 102 ? 1.060 -0.862 -13.885 1.00 95.75 102 GLY A N 1
ATOM 823 C CA . GLY A 1 102 ? 0.361 -1.953 -13.199 1.00 95.75 102 GLY A CA 1
ATOM 824 C C . GLY A 1 102 ? -1.056 -1.603 -12.740 1.00 95.75 102 GLY A C 1
ATOM 825 O O . GLY A 1 102 ? -1.768 -2.485 -12.266 1.00 95.75 102 GLY A O 1
ATOM 826 N N . TYR A 1 103 ? -1.485 -0.346 -12.882 1.00 97.56 103 TYR A N 1
ATOM 827 C CA . TYR A 1 103 ? -2.757 0.137 -12.338 1.00 97.56 103 TYR A CA 1
ATOM 828 C C . TYR A 1 103 ? -3.981 -0.646 -12.834 1.00 97.56 103 TYR A C 1
ATOM 830 O O . TYR A 1 103 ? -4.773 -1.137 -12.032 1.00 97.56 103 TYR A O 1
ATOM 838 N N . GLU A 1 104 ? -4.104 -0.828 -14.149 1.00 97.62 104 GLU A N 1
ATOM 839 C CA . GLU A 1 104 ? -5.226 -1.555 -14.761 1.00 97.62 104 GLU A CA 1
ATOM 840 C C . GLU A 1 104 ? -5.285 -3.021 -14.306 1.00 97.62 104 GLU A C 1
ATOM 842 O O . GLU A 1 104 ? -6.358 -3.573 -14.057 1.00 97.62 104 GLU A O 1
ATOM 847 N N . ALA A 1 105 ? -4.123 -3.664 -14.161 1.00 97.38 105 ALA A N 1
ATOM 848 C CA . ALA A 1 105 ? -4.040 -5.028 -13.649 1.00 97.38 105 ALA A CA 1
ATOM 849 C C . ALA A 1 105 ? -4.448 -5.090 -12.170 1.00 97.38 105 ALA A C 1
ATOM 851 O O . ALA A 1 105 ? -5.210 -5.977 -11.782 1.00 97.38 105 ALA A O 1
ATOM 852 N N . ALA A 1 106 ? -4.001 -4.125 -11.363 1.00 97.56 106 ALA A N 1
ATOM 853 C CA . ALA A 1 106 ? -4.372 -4.025 -9.959 1.00 97.56 106 ALA A CA 1
ATOM 854 C C . ALA A 1 106 ? -5.883 -3.829 -9.779 1.00 97.56 106 ALA A C 1
ATOM 856 O O . ALA A 1 106 ? -6.472 -4.524 -8.957 1.00 97.56 106 ALA A O 1
ATOM 857 N N . LEU A 1 107 ? -6.533 -2.973 -10.579 1.00 97.44 107 LEU A N 1
ATOM 858 C CA . LEU A 1 107 ? -7.991 -2.802 -10.542 1.00 97.44 107 LEU A CA 1
ATOM 859 C C . LEU A 1 107 ? -8.736 -4.112 -10.815 1.00 97.44 107 LEU A C 1
ATOM 861 O O . LEU A 1 107 ? -9.609 -4.496 -10.038 1.00 97.44 107 LEU A O 1
ATOM 865 N N . ARG A 1 108 ? -8.351 -4.835 -11.873 1.00 97.75 108 ARG A N 1
ATOM 866 C CA . ARG A 1 108 ? -8.966 -6.131 -12.208 1.00 97.75 108 ARG A CA 1
ATOM 867 C C . ARG A 1 108 ? -8.790 -7.153 -11.090 1.00 97.75 108 ARG A C 1
ATOM 869 O O . ARG A 1 108 ? -9.711 -7.908 -10.802 1.00 97.75 108 ARG A O 1
ATOM 876 N N . LEU A 1 109 ? -7.620 -7.182 -10.454 1.00 97.88 109 LEU A N 1
ATOM 877 C CA . LEU A 1 109 ? -7.338 -8.077 -9.329 1.00 97.88 109 LEU A CA 1
ATOM 878 C C . LEU A 1 109 ? -8.139 -7.695 -8.079 1.00 97.88 109 LEU A C 1
ATOM 880 O O . LEU A 1 109 ? -8.687 -8.568 -7.407 1.00 97.88 109 LEU A O 1
ATOM 884 N N . VAL A 1 110 ? -8.241 -6.398 -7.789 1.00 97.44 110 VAL A N 1
ATOM 885 C CA . VAL A 1 110 ? -9.045 -5.863 -6.686 1.00 97.44 110 VAL A CA 1
ATOM 886 C C . VAL A 1 110 ? -10.512 -6.258 -6.854 1.00 97.44 110 VAL A C 1
ATOM 888 O O . VAL A 1 110 ? -11.117 -6.763 -5.908 1.00 97.44 110 VAL A O 1
ATOM 891 N N . GLU A 1 111 ? -11.059 -6.111 -8.059 1.00 97.06 111 GLU A N 1
ATOM 892 C CA . GLU A 1 111 ? -12.424 -6.520 -8.386 1.00 97.06 111 GLU A CA 1
ATOM 893 C C . GLU A 1 111 ? -12.603 -8.044 -8.293 1.00 97.06 111 GLU A C 1
ATOM 895 O O . GLU A 1 111 ? -13.476 -8.523 -7.564 1.00 97.06 111 GLU A O 1
ATOM 900 N N . ALA A 1 112 ? -11.736 -8.814 -8.960 1.00 97.75 112 ALA A N 1
ATOM 901 C CA . ALA A 1 112 ? -11.820 -10.273 -9.016 1.00 97.75 112 ALA A CA 1
ATOM 902 C C . ALA A 1 112 ? -11.785 -10.926 -7.625 1.00 97.75 112 ALA A C 1
ATOM 904 O O . ALA A 1 112 ? -12.517 -11.883 -7.366 1.00 97.75 112 ALA A O 1
ATOM 905 N N . HIS A 1 113 ? -10.973 -10.388 -6.711 1.00 97.44 113 HIS A N 1
ATOM 906 C CA . HIS A 1 113 ? -10.811 -10.913 -5.350 1.00 97.44 113 HIS A CA 1
ATOM 907 C C . HIS A 1 113 ? -11.628 -10.166 -4.294 1.00 97.44 113 HIS A C 1
ATOM 909 O O . HIS A 1 113 ? -11.532 -10.486 -3.106 1.00 97.44 113 HIS A O 1
ATOM 915 N N . ARG A 1 114 ? -12.454 -9.193 -4.708 1.00 96.31 114 ARG A N 1
ATOM 916 C CA . ARG A 1 114 ? -13.285 -8.354 -3.826 1.00 96.31 114 ARG A CA 1
ATOM 917 C C . ARG A 1 114 ? -12.474 -7.675 -2.718 1.00 96.31 114 ARG A C 1
ATOM 919 O O . ARG A 1 114 ? -12.896 -7.611 -1.559 1.00 96.31 114 ARG A O 1
ATOM 926 N N . VAL A 1 115 ? -11.291 -7.189 -3.073 1.00 96.75 115 VAL A N 1
ATOM 927 C CA . VAL A 1 115 ? -10.406 -6.458 -2.168 1.00 96.75 115 VAL A CA 1
ATOM 928 C C . VAL A 1 115 ? -11.017 -5.082 -1.906 1.00 96.75 115 VAL A C 1
ATOM 930 O O . VAL A 1 115 ? -11.260 -4.300 -2.814 1.00 96.75 115 VAL A O 1
ATOM 933 N N . LYS A 1 116 ? -11.254 -4.761 -0.637 1.00 95.56 116 LYS A N 1
ATOM 934 C CA . LYS A 1 116 ? -11.695 -3.433 -0.190 1.00 95.56 116 LYS A CA 1
ATOM 935 C C . LYS A 1 116 ? -10.498 -2.499 -0.002 1.00 95.56 116 LYS A C 1
ATOM 937 O O . LYS A 1 116 ? -10.050 -2.279 1.123 1.00 95.56 116 LYS A O 1
ATOM 942 N N . ALA A 1 117 ? -9.943 -2.002 -1.104 1.00 95.88 117 ALA A N 1
ATOM 943 C CA . ALA A 1 117 ? -8.933 -0.947 -1.063 1.00 95.88 117 ALA A CA 1
ATOM 944 C C . ALA A 1 117 ? -9.610 0.403 -0.783 1.00 95.88 117 ALA A C 1
ATOM 946 O O . ALA A 1 117 ? -10.563 0.771 -1.460 1.00 95.88 117 ALA A O 1
ATOM 947 N N . ALA A 1 118 ? -9.123 1.147 0.208 1.00 96.50 118 ALA A N 1
ATOM 948 C CA . ALA A 1 118 ? -9.628 2.483 0.514 1.00 96.50 118 ALA A CA 1
ATOM 949 C C . ALA A 1 118 ? -9.185 3.501 -0.542 1.00 96.50 118 ALA A C 1
ATOM 951 O O . ALA A 1 118 ? -9.969 4.351 -0.958 1.00 96.50 118 ALA A O 1
ATOM 952 N N . GLU A 1 119 ? -7.927 3.410 -0.977 1.00 96.94 119 GLU A N 1
ATOM 953 C CA . GLU A 1 119 ? -7.379 4.216 -2.067 1.00 96.94 119 GLU A CA 1
ATOM 954 C C . GLU A 1 119 ? -6.363 3.393 -2.864 1.00 96.94 119 GLU A C 1
ATOM 956 O O . GLU A 1 119 ? -5.634 2.583 -2.285 1.00 96.94 119 GLU A O 1
ATOM 961 N N . ILE A 1 120 ? -6.289 3.642 -4.173 1.00 97.88 120 ILE A N 1
ATOM 962 C CA . ILE A 1 120 ? -5.209 3.142 -5.030 1.00 97.88 120 ILE A CA 1
ATOM 963 C C . ILE A 1 120 ? -4.467 4.345 -5.599 1.00 97.88 120 ILE A C 1
ATOM 965 O O . ILE A 1 120 ? -5.052 5.233 -6.231 1.00 97.88 120 ILE A O 1
ATOM 969 N N . TRP A 1 121 ? -3.166 4.359 -5.353 1.00 98.38 121 TRP A N 1
ATOM 970 C CA . TRP A 1 121 ? -2.244 5.389 -5.790 1.00 98.38 121 TRP A CA 1
ATOM 971 C C . TRP A 1 121 ? -1.294 4.802 -6.822 1.00 98.38 121 TRP A C 1
ATOM 973 O O . TRP A 1 121 ? -0.717 3.738 -6.616 1.00 98.38 121 TRP A O 1
ATOM 983 N N . THR A 1 122 ? -1.104 5.511 -7.926 1.00 98.06 122 THR A N 1
ATOM 984 C CA . THR A 1 122 ? -0.028 5.201 -8.859 1.00 98.06 122 THR A CA 1
ATOM 985 C C . THR A 1 122 ? 1.208 5.998 -8.512 1.00 98.06 122 THR A C 1
ATOM 987 O O . THR A 1 122 ? 1.096 7.187 -8.201 1.00 98.06 122 THR A O 1
ATOM 990 N N . TYR A 1 123 ? 2.375 5.374 -8.617 1.00 97.38 123 TYR A N 1
ATOM 991 C CA . TYR A 1 123 ? 3.648 6.052 -8.439 1.00 97.38 123 TYR A CA 1
ATOM 992 C C . TYR A 1 123 ? 4.498 6.007 -9.712 1.00 97.38 123 TYR A C 1
ATOM 994 O O . TYR A 1 123 ? 4.472 5.037 -10.476 1.00 97.38 123 TYR A O 1
ATOM 1002 N N . ARG A 1 124 ? 5.277 7.069 -9.923 1.00 96.50 124 ARG A N 1
ATOM 1003 C CA . ARG A 1 124 ? 6.322 7.151 -10.944 1.00 96.50 124 ARG A CA 1
ATOM 1004 C C . ARG A 1 124 ? 7.623 7.630 -10.292 1.00 96.50 124 ARG A C 1
ATOM 1006 O O . ARG A 1 124 ? 7.598 8.673 -9.636 1.00 96.50 124 ARG A O 1
ATOM 1013 N N . PRO A 1 125 ? 8.750 6.925 -10.482 1.00 92.94 125 PRO A N 1
ATOM 1014 C CA . PRO A 1 125 ? 10.045 7.411 -10.023 1.00 92.94 125 PRO A CA 1
ATOM 1015 C C . PRO A 1 125 ? 10.397 8.748 -10.688 1.00 92.94 125 PRO A C 1
ATOM 1017 O O . PRO A 1 125 ? 10.281 8.893 -11.908 1.00 92.94 125 PRO A O 1
ATOM 1020 N N . ALA A 1 126 ? 10.839 9.708 -9.884 1.00 91.88 126 ALA A N 1
ATOM 1021 C CA . ALA A 1 126 ? 11.403 10.984 -10.311 1.00 91.88 126 ALA A CA 1
ATOM 1022 C C . ALA A 1 126 ? 12.863 11.090 -9.831 1.00 91.88 126 ALA A C 1
ATOM 1024 O O . ALA A 1 126 ? 13.344 10.231 -9.094 1.00 91.88 126 ALA A O 1
ATOM 1025 N N . MET A 1 127 ? 13.584 12.137 -10.245 1.00 85.62 127 MET A N 1
ATOM 1026 C CA . MET A 1 127 ? 15.006 12.303 -9.897 1.00 85.62 127 MET A CA 1
ATOM 1027 C C . MET A 1 127 ? 15.253 12.373 -8.380 1.00 85.62 127 MET A C 1
ATOM 1029 O O . MET A 1 127 ? 16.209 11.773 -7.897 1.00 85.62 127 MET A O 1
ATOM 1033 N N . GLU A 1 128 ? 14.380 13.057 -7.634 1.00 86.38 128 GLU A N 1
ATOM 1034 C CA . GLU A 1 128 ? 14.532 13.300 -6.186 1.00 86.38 128 GLU A CA 1
ATOM 1035 C C . GLU A 1 128 ? 13.438 12.631 -5.331 1.00 86.38 128 GLU A C 1
ATOM 1037 O O . GLU A 1 128 ? 13.334 12.886 -4.136 1.00 86.38 128 GLU A O 1
ATOM 1042 N N . GLY A 1 129 ? 12.599 11.768 -5.911 1.00 92.56 129 GLY A N 1
ATOM 1043 C CA . GLY A 1 129 ? 11.493 11.161 -5.171 1.00 92.56 129 GLY A CA 1
ATOM 1044 C C . GLY A 1 129 ? 10.497 10.441 -6.067 1.00 92.56 129 GLY A C 1
ATOM 1045 O O . GLY A 1 129 ? 10.881 9.781 -7.033 1.00 92.56 129 GLY A O 1
ATOM 1046 N N . PHE A 1 130 ? 9.210 10.577 -5.750 1.00 96.69 130 PHE A N 1
ATOM 1047 C CA . PHE A 1 130 ? 8.128 9.932 -6.487 1.00 96.69 130 PHE A CA 1
ATOM 1048 C C . PHE A 1 130 ? 6.999 10.909 -6.788 1.00 96.69 130 PHE A C 1
ATOM 1050 O O . PHE A 1 130 ? 6.537 11.636 -5.908 1.00 96.69 130 PHE A O 1
ATOM 1057 N N . ASP A 1 131 ? 6.521 10.868 -8.027 1.00 96.19 131 ASP A N 1
ATOM 1058 C CA . ASP A 1 131 ? 5.245 11.467 -8.391 1.00 96.19 131 ASP A CA 1
ATOM 1059 C C . ASP A 1 131 ? 4.124 10.484 -8.034 1.00 96.19 131 ASP A C 1
ATOM 1061 O O . ASP A 1 131 ? 4.153 9.323 -8.452 1.00 96.19 131 ASP A O 1
ATOM 1065 N N . LEU A 1 132 ? 3.177 10.936 -7.211 1.00 97.44 132 LEU A N 1
ATOM 1066 C CA . LEU A 1 132 ? 2.102 10.121 -6.653 1.00 97.44 132 LEU A CA 1
ATOM 1067 C C . LEU A 1 132 ? 0.753 10.680 -7.087 1.00 97.44 132 LEU A C 1
ATOM 1069 O O . LEU A 1 132 ? 0.352 11.762 -6.658 1.00 97.44 132 LEU A O 1
ATOM 1073 N N . VAL A 1 133 ? 0.009 9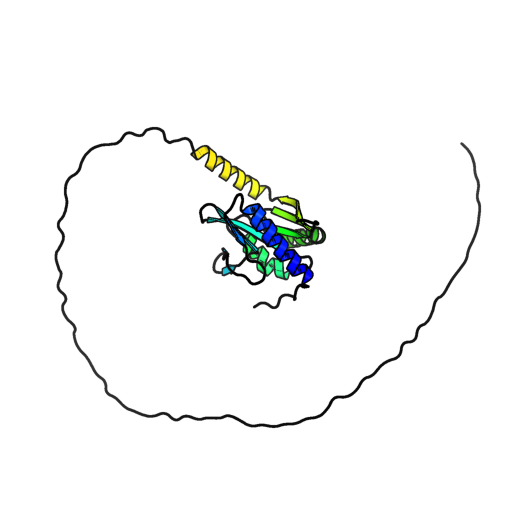.888 -7.853 1.00 97.69 133 VAL A N 1
ATOM 1074 C CA . VAL A 1 133 ? -1.321 10.257 -8.344 1.00 97.69 133 VAL A CA 1
ATOM 1075 C C . VAL A 1 133 ? -2.351 9.304 -7.756 1.00 97.69 133 VAL A C 1
ATOM 1077 O O . VAL A 1 133 ? -2.235 8.087 -7.894 1.00 97.69 133 VAL A O 1
ATOM 1080 N N . ARG A 1 134 ? -3.369 9.844 -7.079 1.00 97.31 134 ARG A N 1
ATOM 1081 C CA . ARG A 1 134 ? -4.492 9.039 -6.588 1.00 97.31 134 ARG A CA 1
ATOM 1082 C C . ARG A 1 134 ? -5.435 8.756 -7.744 1.00 97.31 134 ARG A C 1
ATOM 1084 O O . ARG A 1 134 ? -6.058 9.680 -8.258 1.00 97.31 134 ARG A O 1
ATOM 1091 N N . MET A 1 135 ? -5.562 7.488 -8.103 1.00 97.06 135 MET A N 1
ATOM 1092 C CA . MET A 1 135 ? -6.385 7.066 -9.235 1.00 97.06 135 MET A CA 1
ATOM 1093 C C . MET A 1 135 ? -7.747 6.532 -8.791 1.00 97.06 135 MET A C 1
ATOM 1095 O O . MET A 1 135 ? -8.735 6.688 -9.501 1.00 97.06 135 MET A O 1
ATOM 1099 N N . PHE A 1 136 ? -7.813 5.949 -7.592 1.00 96.00 136 PHE A N 1
ATOM 1100 C CA . PHE A 1 136 ? -9.043 5.410 -7.022 1.00 96.00 136 PHE A CA 1
ATOM 1101 C C . PHE A 1 136 ? -9.179 5.795 -5.549 1.00 96.00 136 PHE A C 1
ATOM 1103 O O . PHE A 1 136 ? -8.200 5.790 -4.797 1.00 96.00 136 PHE A O 1
ATOM 1110 N N . ALA A 1 137 ? -10.407 6.091 -5.134 1.00 95.44 137 ALA A N 1
ATOM 1111 C CA . ALA A 1 137 ? -10.801 6.240 -3.742 1.00 95.44 137 ALA A CA 1
ATOM 1112 C C . ALA A 1 137 ? -12.203 5.649 -3.574 1.00 95.44 137 ALA A C 1
ATOM 1114 O O . ALA A 1 137 ? -13.110 6.030 -4.314 1.00 95.44 137 ALA A O 1
ATOM 1115 N N . ASP A 1 138 ? -12.382 4.744 -2.612 1.00 92.00 138 ASP A N 1
ATOM 1116 C CA . ASP A 1 138 ? -13.692 4.156 -2.333 1.00 92.00 138 ASP A CA 1
ATOM 1117 C C . ASP A 1 138 ? -14.597 5.208 -1.662 1.00 92.00 138 ASP A C 1
ATOM 1119 O O . ASP A 1 138 ? -14.317 5.613 -0.523 1.00 92.00 138 ASP A O 1
ATOM 1123 N N . PRO A 1 139 ? -15.676 5.668 -2.328 1.00 85.25 139 PRO A N 1
ATOM 1124 C CA . PRO A 1 139 ? -16.537 6.714 -1.790 1.00 85.25 139 PRO A CA 1
ATOM 1125 C C . PRO A 1 139 ? -17.193 6.302 -0.466 1.00 85.25 139 PRO A C 1
ATOM 1127 O O . PRO A 1 139 ? -17.285 7.126 0.444 1.00 85.25 139 PRO A O 1
ATOM 1130 N N . ALA A 1 140 ? -17.557 5.026 -0.296 1.00 85.38 140 ALA A N 1
ATOM 1131 C CA . ALA A 1 140 ? -18.221 4.559 0.919 1.00 85.38 140 ALA A CA 1
ATOM 1132 C C . ALA A 1 140 ? -17.293 4.650 2.142 1.00 85.38 140 ALA A C 1
ATOM 1134 O O . ALA A 1 140 ? -17.704 5.049 3.234 1.00 85.38 140 ALA A O 1
ATOM 1135 N N . LEU A 1 141 ? -16.008 4.326 1.968 1.00 79.88 141 LEU A N 1
ATOM 1136 C CA . LEU A 1 141 ? -15.014 4.452 3.036 1.00 79.88 141 LEU A CA 1
ATOM 1137 C C . LEU A 1 141 ? -14.643 5.916 3.319 1.00 79.88 141 LEU A C 1
ATOM 1139 O O . LEU A 1 141 ? -14.347 6.259 4.469 1.00 79.88 141 LEU A O 1
ATOM 1143 N N . GLN A 1 142 ? -14.694 6.788 2.308 1.00 76.19 142 GLN A N 1
ATOM 1144 C CA . GLN A 1 142 ? -14.470 8.226 2.486 1.00 76.19 142 GLN A CA 1
ATOM 1145 C C . GLN A 1 142 ? -15.586 8.878 3.304 1.00 76.19 142 GLN A C 1
ATOM 1147 O O . GLN A 1 142 ? -15.291 9.645 4.221 1.00 76.19 142 GLN A O 1
ATOM 1152 N N . GLU A 1 143 ? -16.846 8.531 3.049 1.00 80.00 143 GLU A N 1
ATOM 1153 C CA . GLU A 1 143 ? -17.985 9.035 3.825 1.00 80.00 143 GLU A CA 1
ATOM 1154 C C . GLU A 1 143 ? -17.887 8.639 5.301 1.00 80.00 143 GLU A C 1
ATOM 1156 O O . GLU A 1 143 ? -18.016 9.485 6.190 1.00 80.00 143 GLU 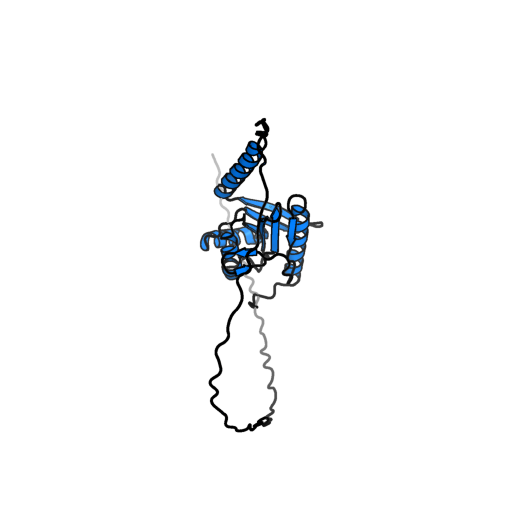A O 1
ATOM 1161 N N . VAL A 1 144 ? -17.555 7.375 5.584 1.00 81.56 144 VAL A N 1
ATOM 1162 C CA . VAL A 1 144 ? -17.353 6.897 6.961 1.00 81.56 144 VAL A CA 1
ATOM 1163 C C . VAL A 1 144 ? -16.216 7.661 7.651 1.00 81.56 144 VAL A C 1
ATOM 1165 O O . VAL A 1 144 ? -16.329 8.035 8.823 1.00 81.56 144 VAL A O 1
ATOM 1168 N N . ARG A 1 145 ? -15.115 7.938 6.942 1.00 75.50 145 ARG A N 1
ATOM 1169 C CA . ARG A 1 145 ? -13.986 8.712 7.482 1.00 75.50 145 ARG A CA 1
ATOM 1170 C C . ARG A 1 145 ? -14.356 10.173 7.730 1.00 75.50 145 ARG A C 1
ATOM 1172 O O . ARG A 1 145 ? -14.001 10.721 8.780 1.00 75.50 145 ARG A O 1
ATOM 1179 N N . ALA A 1 146 ? -15.066 10.797 6.796 1.00 76.00 146 ALA A N 1
ATOM 1180 C CA . ALA A 1 146 ? -15.547 12.164 6.928 1.00 76.00 146 ALA A CA 1
ATOM 1181 C C . ALA A 1 146 ? -16.485 12.290 8.137 1.00 76.00 146 ALA A C 1
ATOM 1183 O O . ALA A 1 146 ? -16.282 13.170 8.975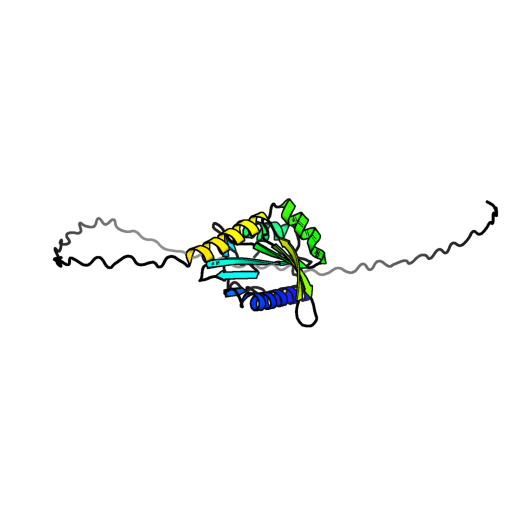 1.00 76.00 146 ALA A O 1
ATOM 1184 N N . ALA A 1 147 ? -17.416 11.346 8.304 1.00 78.81 147 ALA A N 1
ATOM 1185 C CA . ALA A 1 147 ? -18.328 11.297 9.443 1.00 78.81 147 ALA A CA 1
ATOM 1186 C C . ALA A 1 147 ? -17.587 11.160 10.785 1.00 78.81 147 ALA A C 1
ATOM 1188 O O . ALA A 1 147 ? -17.872 11.902 11.725 1.00 78.81 147 ALA A O 1
ATOM 1189 N N . ARG A 1 148 ? -16.581 10.274 10.880 1.00 79.50 148 ARG A N 1
ATOM 1190 C CA . ARG A 1 148 ? -15.756 10.134 12.100 1.00 79.50 148 ARG A CA 1
ATOM 1191 C C . ARG A 1 148 ? -14.972 11.408 12.417 1.00 79.50 148 ARG A C 1
ATOM 1193 O O . ARG A 1 148 ? -14.898 11.802 13.577 1.00 79.50 148 ARG A O 1
ATOM 1200 N N . THR A 1 149 ? -14.426 12.067 11.397 1.00 77.31 149 THR A N 1
ATOM 1201 C CA . THR A 1 149 ? -13.668 13.317 11.566 1.00 77.31 149 THR A CA 1
ATOM 1202 C C . THR A 1 149 ? -14.578 14.467 12.008 1.00 77.31 149 THR A C 1
ATOM 1204 O O . THR A 1 149 ? -14.207 15.251 12.880 1.00 77.31 149 THR A O 1
ATOM 1207 N N . ALA A 1 150 ? -15.790 14.553 11.453 1.00 76.00 150 ALA A N 1
ATOM 1208 C CA . ALA A 1 150 ? -16.794 15.531 11.862 1.00 76.00 150 ALA A CA 1
ATOM 1209 C C . ALA A 1 150 ? -17.270 15.294 13.305 1.00 76.00 150 ALA A C 1
ATOM 1211 O O . ALA A 1 150 ? -17.331 16.239 14.089 1.00 76.00 150 ALA A O 1
ATOM 1212 N N . ALA A 1 151 ? -17.527 14.038 13.689 1.00 76.81 151 ALA A N 1
ATOM 1213 C CA . ALA A 1 151 ? -17.910 13.679 15.054 1.00 76.81 151 ALA A CA 1
ATOM 1214 C C . ALA A 1 151 ? -16.808 14.007 16.079 1.00 76.81 151 ALA A C 1
ATOM 1216 O O . ALA A 1 151 ? -17.105 14.533 17.151 1.00 76.81 151 ALA A O 1
ATOM 1217 N N . ALA A 1 152 ? -15.536 13.768 15.738 1.00 76.44 152 ALA A N 1
ATOM 1218 C CA . ALA A 1 152 ? -14.402 14.129 16.591 1.00 76.44 152 ALA A CA 1
ATOM 1219 C C . ALA A 1 152 ? -14.289 15.651 16.804 1.00 76.44 152 ALA A C 1
ATOM 1221 O O . ALA A 1 152 ? -14.016 16.094 17.917 1.00 76.44 152 ALA A O 1
ATOM 1222 N N . LYS A 1 153 ? -14.562 16.460 15.770 1.00 73.94 153 LYS A N 1
ATOM 1223 C CA . LYS A 1 153 ? -14.582 17.930 15.877 1.00 73.94 153 LYS A CA 1
ATOM 1224 C C . LYS A 1 153 ? -15.797 18.456 16.650 1.00 73.94 153 LYS A C 1
ATOM 1226 O O . LYS A 1 153 ? -15.660 19.408 17.411 1.00 73.94 153 LYS A O 1
ATOM 1231 N N . ALA A 1 154 ? -16.967 17.835 16.495 1.00 72.69 154 ALA A N 1
ATOM 1232 C CA . ALA A 1 154 ? -18.192 18.233 17.194 1.00 72.69 154 ALA A CA 1
ATOM 1233 C C . ALA A 1 154 ? -18.191 17.854 18.690 1.00 72.69 154 ALA A C 1
ATOM 1235 O O . ALA A 1 154 ? -18.842 18.515 19.497 1.00 72.69 154 ALA A O 1
ATOM 1236 N N . GLY A 1 155 ? -17.440 16.818 19.080 1.00 57.25 155 GLY A N 1
ATOM 1237 C CA . GLY A 1 155 ? -17.278 16.399 20.477 1.00 57.25 155 GLY A CA 1
ATOM 1238 C C . GLY A 1 155 ? -16.387 17.310 21.334 1.00 57.25 155 GLY A C 1
ATOM 1239 O O . GLY A 1 155 ? -16.329 17.120 22.547 1.00 57.25 155 GLY A O 1
ATOM 1240 N N . GLY A 1 156 ? -15.716 18.304 20.738 1.00 51.47 156 GLY A N 1
ATOM 1241 C CA . GLY A 1 156 ? -14.785 19.210 21.424 1.00 51.47 156 GLY A CA 1
ATOM 1242 C C . GLY A 1 156 ? -15.425 20.325 22.264 1.00 51.47 156 GLY A C 1
ATOM 1243 O O . GLY A 1 156 ? -14.701 21.052 22.938 1.00 51.47 156 GLY A O 1
ATOM 1244 N N . THR A 1 157 ? -16.756 20.468 22.270 1.00 48.41 157 THR A N 1
ATOM 1245 C CA . THR A 1 157 ? -17.430 21.635 22.874 1.00 48.41 157 THR A CA 1
ATOM 1246 C C . THR A 1 157 ? -18.536 21.262 23.865 1.00 48.41 157 THR A C 1
ATOM 1248 O O . THR A 1 157 ? -19.650 21.761 23.769 1.00 48.41 157 THR A O 1
ATOM 1251 N N . LYS A 1 158 ? -18.259 20.403 24.857 1.00 52.16 158 LYS A N 1
ATOM 1252 C CA . LYS A 1 158 ? -19.058 20.340 26.103 1.00 52.16 158 LYS A CA 1
ATOM 1253 C C . LYS A 1 158 ? -18.189 20.046 27.332 1.00 52.16 158 LYS A C 1
ATOM 1255 O O . LYS A 1 158 ? -18.329 19.014 27.974 1.00 52.16 158 LYS A O 1
ATOM 1260 N N . ALA A 1 159 ? -17.340 21.002 27.700 1.00 49.19 159 ALA A N 1
ATOM 1261 C CA . ALA A 1 159 ? -16.922 21.195 29.090 1.00 49.19 159 ALA A CA 1
ATOM 1262 C C . ALA A 1 159 ? -17.702 22.392 29.660 1.00 49.19 159 ALA A C 1
ATOM 1264 O O . ALA A 1 159 ? -17.161 23.469 29.883 1.00 49.19 159 ALA A O 1
ATOM 1265 N N . GLY A 1 160 ? -19.017 22.211 29.801 1.00 45.94 160 GLY A N 1
ATOM 1266 C CA . GLY A 1 160 ? -19.913 23.146 30.474 1.00 45.94 160 GLY A CA 1
ATOM 1267 C C . GLY A 1 160 ? -20.273 22.595 31.847 1.00 45.94 160 GLY A C 1
ATOM 1268 O O . GLY A 1 160 ? -21.137 21.734 31.957 1.00 45.94 160 GLY A O 1
ATOM 1269 N N . THR A 1 161 ? -19.546 23.067 32.856 1.00 49.84 161 THR A N 1
ATOM 1270 C CA . THR A 1 161 ? -19.997 23.340 34.228 1.00 49.84 161 THR A CA 1
ATOM 1271 C C . THR A 1 161 ? -21.079 22.413 34.802 1.00 49.84 161 THR A C 1
ATOM 1273 O O . THR A 1 161 ? -22.263 22.739 34.795 1.00 49.84 161 THR A O 1
ATOM 1276 N N . ALA A 1 162 ? -20.661 21.301 35.409 1.00 45.88 162 ALA A N 1
ATOM 1277 C CA . ALA A 1 162 ? -21.447 20.632 36.443 1.00 45.88 162 ALA A CA 1
ATOM 1278 C C . ALA A 1 162 ? -20.667 20.688 37.761 1.00 45.88 162 ALA A C 1
ATOM 1280 O O . ALA A 1 162 ? -19.513 20.277 37.861 1.00 45.88 162 ALA A O 1
ATOM 1281 N N . THR A 1 163 ? -21.317 21.301 38.737 1.00 49.97 163 THR A N 1
ATOM 1282 C CA . THR A 1 163 ? -20.859 21.705 40.062 1.00 49.97 163 THR A CA 1
ATOM 1283 C C . THR A 1 163 ? -20.278 20.562 40.907 1.00 49.97 163 THR A C 1
ATOM 1285 O O . THR A 1 163 ? -20.738 19.421 40.823 1.00 49.97 163 THR A O 1
ATOM 1288 N N . PRO A 1 164 ? -19.297 20.851 41.786 1.00 46.16 164 PRO A N 1
ATOM 1289 C CA . PRO A 1 164 ? -18.731 19.855 42.683 1.00 46.16 164 PRO A CA 1
ATOM 1290 C C . PRO A 1 164 ? -19.752 19.517 43.774 1.00 46.16 164 PRO A C 1
ATOM 1292 O O . PRO A 1 164 ? -19.998 20.309 44.688 1.00 46.16 164 PRO A O 1
ATOM 1295 N N . ARG A 1 165 ? -20.355 18.324 43.707 1.00 50.94 165 ARG A N 1
ATOM 1296 C CA . ARG A 1 165 ? -21.166 17.808 44.815 1.00 50.94 165 ARG A CA 1
ATOM 1297 C C . ARG A 1 165 ? -20.239 17.378 45.952 1.00 50.94 165 ARG A C 1
ATOM 1299 O O . ARG A 1 165 ? -19.639 16.309 45.934 1.00 50.94 165 ARG A O 1
ATOM 1306 N N . LYS A 1 166 ? -20.124 18.271 46.930 1.00 47.97 166 LYS A N 1
ATOM 1307 C CA . LYS A 1 166 ? -19.500 18.077 48.239 1.00 47.97 166 LYS A CA 1
ATOM 1308 C C . LYS A 1 166 ? -20.372 17.145 49.107 1.00 47.97 166 LYS A C 1
ATOM 1310 O O . LYS A 1 166 ? -21.596 17.214 49.025 1.00 47.97 166 LYS A O 1
ATOM 1315 N N . VAL A 1 167 ? -19.709 16.422 50.023 1.00 47.28 167 VAL A N 1
ATOM 1316 C CA . VAL A 1 167 ? -20.232 15.678 51.203 1.00 47.28 167 VAL A CA 1
ATOM 1317 C C . VAL A 1 167 ? -20.701 14.233 50.890 1.00 47.28 167 VAL A C 1
ATOM 1319 O O . VAL A 1 167 ? -21.485 14.033 49.976 1.00 47.28 167 VAL A O 1
ATOM 1322 N N . ALA A 1 168 ? -20.270 13.155 51.566 1.00 50.56 168 ALA A N 1
ATOM 1323 C CA . ALA A 1 168 ? -19.693 13.011 52.906 1.00 50.56 168 ALA A CA 1
ATOM 1324 C C . ALA A 1 168 ? -18.642 11.885 52.979 1.00 50.56 168 ALA A C 1
ATOM 1326 O O . ALA A 1 168 ? -18.828 10.802 52.427 1.00 50.56 168 ALA A O 1
ATOM 1327 N N . ALA A 1 169 ? -17.584 12.131 53.749 1.00 52.72 169 ALA A N 1
ATOM 1328 C CA . ALA A 1 169 ? -16.654 11.123 54.235 1.00 52.72 169 ALA A CA 1
ATOM 1329 C C . ALA A 1 169 ? -17.199 10.452 55.506 1.00 52.72 169 ALA A C 1
ATOM 1331 O O . ALA A 1 169 ? -17.617 11.155 56.427 1.00 52.72 169 ALA A O 1
ATOM 1332 N N . ARG A 1 170 ? -17.130 9.115 55.582 1.00 48.50 170 ARG A N 1
ATOM 1333 C CA . ARG A 1 170 ? -17.027 8.326 56.829 1.00 48.50 170 ARG A CA 1
ATOM 1334 C C . ARG A 1 170 ? -16.775 6.835 56.511 1.00 48.50 170 ARG A C 1
ATOM 1336 O O . ARG A 1 170 ? -17.113 6.405 55.416 1.00 48.50 170 ARG A O 1
ATOM 1343 N N . PRO A 1 171 ? -16.228 6.037 57.443 1.00 48.28 171 PRO A N 1
ATOM 1344 C CA . PRO A 1 171 ? -14.804 5.952 57.754 1.00 48.28 171 PRO A CA 1
ATOM 1345 C C . PRO A 1 171 ? -14.222 4.549 57.469 1.00 48.28 171 PRO A C 1
ATOM 1347 O O . PRO A 1 171 ? -14.926 3.602 57.128 1.00 48.28 171 PRO A O 1
ATOM 1350 N N . ALA A 1 172 ? -12.903 4.447 57.617 1.00 49.06 172 ALA A N 1
ATOM 1351 C CA . ALA A 1 172 ? -12.071 3.282 57.347 1.00 49.06 172 ALA A CA 1
ATOM 1352 C C . ALA A 1 172 ? -12.286 2.067 58.281 1.00 49.06 172 ALA A C 1
ATOM 1354 O O . ALA A 1 172 ? -12.533 2.249 59.467 1.00 49.06 172 ALA A O 1
ATOM 1355 N N . LYS A 1 173 ? -12.059 0.877 57.686 1.00 49.47 173 LYS A N 1
ATOM 1356 C CA . LYS A 1 173 ? -11.489 -0.412 58.174 1.00 49.47 173 LYS A CA 1
ATOM 1357 C C . LYS A 1 173 ? -11.979 -1.015 59.513 1.00 49.47 173 LYS A C 1
ATOM 1359 O O . LYS A 1 173 ? -12.121 -0.309 60.502 1.00 49.47 173 LYS A O 1
ATOM 1364 N N . PRO A 1 174 ? -12.121 -2.358 59.588 1.00 48.69 174 PRO A N 1
ATOM 1365 C CA . PRO A 1 174 ? -10.932 -3.220 59.680 1.00 48.69 174 PRO A CA 1
ATOM 1366 C C . PRO A 1 174 ? -11.011 -4.557 58.904 1.00 48.69 174 PRO A C 1
ATOM 1368 O O . PRO A 1 174 ? -11.967 -5.316 59.005 1.00 48.69 174 PRO A O 1
ATOM 1371 N N . GLU A 1 175 ? -9.925 -4.895 58.210 1.00 52.75 175 GLU A N 1
ATOM 1372 C CA . GLU A 1 175 ? -9.396 -6.272 58.158 1.00 52.75 175 GLU A CA 1
ATOM 1373 C C . GLU A 1 175 ? -8.401 -6.411 59.331 1.00 52.75 175 GLU A C 1
ATOM 1375 O O . GLU A 1 175 ? -7.906 -5.361 59.758 1.00 52.75 175 GLU A O 1
ATOM 1380 N N . PRO A 1 176 ? -8.023 -7.607 59.843 1.00 52.44 176 PRO A N 1
ATOM 1381 C CA . PRO A 1 176 ? -8.079 -8.923 59.191 1.00 52.44 176 PRO A CA 1
ATOM 1382 C C . PRO A 1 176 ? -8.574 -10.075 60.099 1.00 52.44 176 PRO A C 1
ATOM 1384 O O . PRO A 1 176 ? -8.393 -10.069 61.316 1.00 52.44 176 PRO A O 1
ATOM 1387 N N . ARG A 1 177 ? -9.112 -11.151 59.510 1.00 48.03 177 ARG A N 1
ATOM 1388 C CA . ARG A 1 177 ? -9.154 -12.460 60.185 1.00 48.03 177 ARG A CA 1
ATOM 1389 C C . ARG A 1 177 ? -8.528 -13.539 59.315 1.00 48.03 177 ARG A C 1
ATOM 1391 O O . ARG A 1 177 ? -9.105 -14.034 58.354 1.00 48.03 177 ARG A O 1
ATOM 1398 N N . THR A 1 178 ? -7.318 -13.882 59.730 1.00 48.22 178 THR A N 1
ATOM 1399 C CA . THR A 1 178 ? -6.579 -15.110 59.471 1.00 48.22 178 THR A CA 1
ATOM 1400 C C . THR A 1 178 ? -7.469 -16.348 59.633 1.00 48.22 178 THR A C 1
ATOM 1402 O O . THR A 1 178 ? -7.937 -16.658 60.728 1.00 48.22 178 THR A O 1
ATOM 1405 N N . ARG A 1 179 ? -7.663 -17.110 58.551 1.00 47.66 179 ARG A N 1
ATOM 1406 C CA . ARG A 1 179 ? -8.054 -18.526 58.628 1.00 47.66 179 ARG A CA 1
ATOM 1407 C C . ARG A 1 179 ? -6.881 -19.397 58.197 1.00 47.66 179 ARG A C 1
ATOM 1409 O O . ARG A 1 179 ? -6.641 -19.646 57.024 1.00 47.66 179 ARG A O 1
ATOM 1416 N N . THR A 1 180 ? -6.122 -19.751 59.224 1.00 49.56 180 THR A N 1
ATOM 1417 C CA . THR A 1 180 ? -5.523 -21.061 59.489 1.00 49.56 180 THR A CA 1
ATOM 1418 C C . THR A 1 180 ? -5.603 -22.120 58.383 1.00 49.56 180 THR A C 1
ATOM 1420 O O . THR A 1 180 ? -6.636 -22.719 58.098 1.00 49.56 180 THR A O 1
ATOM 1423 N N . SER A 1 181 ? -4.415 -22.430 57.876 1.00 54.19 181 SER A N 1
ATOM 1424 C CA . SER A 1 181 ? -3.987 -23.700 57.298 1.00 54.19 181 SER A CA 1
ATOM 1425 C C . SER A 1 181 ? -4.240 -24.908 58.216 1.00 54.19 181 SER A C 1
ATOM 1427 O O . SER A 1 181 ? -3.860 -24.863 59.388 1.00 54.19 181 SER A O 1
ATOM 1429 N N . ARG A 1 182 ? -4.769 -26.016 57.669 1.00 53.25 182 ARG A N 1
ATOM 1430 C CA . ARG A 1 182 ? -4.521 -27.423 58.085 1.00 53.25 182 ARG A CA 1
ATOM 1431 C C . ARG A 1 182 ? -5.311 -28.399 57.190 1.00 53.25 182 ARG A C 1
ATOM 1433 O O . ARG A 1 182 ? -6.376 -28.018 56.721 1.00 53.25 182 ARG A O 1
ATOM 1440 N N . PRO A 1 183 ? -4.950 -29.695 57.119 1.00 53.38 183 PRO A N 1
ATOM 1441 C CA . PRO A 1 183 ? -3.623 -30.306 57.036 1.00 53.38 183 PRO A CA 1
ATOM 1442 C C . PRO A 1 183 ? -3.481 -31.212 55.793 1.00 53.38 183 PRO A C 1
ATOM 1444 O O . PRO A 1 183 ? -4.452 -31.727 55.244 1.00 53.38 183 PRO A O 1
ATOM 1447 N N . ALA A 1 184 ? -2.232 -31.492 55.424 1.00 51.66 184 ALA A N 1
ATOM 1448 C CA . ALA A 1 184 ? -1.869 -32.607 54.560 1.00 51.66 184 ALA A CA 1
ATOM 1449 C C . ALA A 1 184 ? -2.325 -33.960 55.151 1.00 51.66 184 ALA A C 1
ATOM 1451 O O . ALA A 1 184 ? -2.189 -34.205 56.352 1.00 51.66 184 ALA A O 1
ATOM 1452 N N . ARG A 1 185 ? -2.803 -34.862 54.286 1.00 50.00 185 ARG A N 1
ATOM 1453 C CA . ARG A 1 185 ? -2.936 -36.308 54.542 1.00 50.00 185 ARG A CA 1
ATOM 1454 C C . ARG A 1 185 ? -2.167 -37.086 53.461 1.00 50.00 185 ARG A C 1
ATOM 1456 O O . ARG A 1 185 ? -1.902 -36.531 52.397 1.00 50.00 185 ARG A O 1
ATOM 1463 N N . PRO A 1 186 ? -1.749 -38.332 53.741 1.00 54.41 186 PRO A N 1
ATOM 1464 C CA . PRO A 1 186 ? -0.419 -38.803 53.404 1.00 54.41 186 PRO A CA 1
ATOM 1465 C C . PRO A 1 186 ? -0.415 -39.801 52.243 1.00 54.41 186 PRO A C 1
ATOM 1467 O O . PRO A 1 186 ? -1.371 -40.531 52.004 1.00 54.41 186 PRO A O 1
ATOM 1470 N N . VAL A 1 187 ? 0.743 -39.828 51.589 1.00 55.12 187 VAL A N 1
ATOM 1471 C CA . VAL A 1 187 ? 1.470 -40.967 51.014 1.00 55.12 187 VAL A CA 1
ATOM 1472 C C . VAL A 1 187 ? 0.718 -42.306 50.935 1.00 55.12 187 VAL A C 1
ATOM 1474 O O . VAL A 1 187 ? 0.458 -42.954 51.949 1.00 55.12 187 VAL A O 1
ATOM 1477 N N . ARG A 1 188 ? 0.585 -42.833 49.713 1.00 48.97 188 ARG A N 1
ATOM 1478 C CA . ARG A 1 188 ? 0.763 -44.272 49.501 1.00 48.97 188 ARG A CA 1
ATOM 1479 C C . ARG A 1 188 ? 1.753 -44.506 48.369 1.00 48.97 188 ARG A C 1
ATOM 1481 O O . ARG A 1 188 ? 1.486 -44.252 47.202 1.00 48.97 188 ARG A O 1
ATOM 1488 N N . ALA A 1 189 ? 2.929 -44.951 48.788 1.00 48.53 189 ALA A N 1
ATOM 1489 C CA . ALA A 1 189 ? 3.988 -45.460 47.949 1.00 48.53 189 ALA A CA 1
ATOM 1490 C C . ALA A 1 189 ? 3.561 -46.776 47.289 1.00 48.53 189 ALA A C 1
ATOM 1492 O O . ALA A 1 189 ? 3.041 -47.665 47.965 1.00 48.53 189 ALA A O 1
ATOM 1493 N N . VAL A 1 190 ? 3.896 -46.939 46.010 1.00 54.62 190 VAL A N 1
ATOM 1494 C CA . VAL A 1 190 ? 4.218 -48.251 45.446 1.00 54.62 190 VAL A CA 1
ATOM 1495 C C . VAL A 1 190 ? 5.603 -48.160 44.809 1.00 54.62 190 VAL A C 1
ATOM 1497 O O . VAL A 1 190 ? 5.875 -47.346 43.932 1.00 54.62 190 VAL A O 1
ATOM 1500 N N . LYS A 1 191 ? 6.483 -48.988 45.374 1.00 49.09 191 LYS A N 1
ATOM 1501 C CA . LYS A 1 191 ? 7.860 -49.323 44.993 1.00 49.09 191 LYS A CA 1
ATOM 1502 C C . LYS A 1 191 ? 7.889 -49.866 43.548 1.00 49.09 191 LYS A C 1
ATOM 1504 O O . LYS A 1 191 ? 6.996 -50.609 43.172 1.00 49.09 191 LYS A O 1
ATOM 1509 N N . LYS A 1 192 ? 8.794 -49.391 42.683 1.00 41.75 192 LYS A N 1
ATOM 1510 C CA . LYS A 1 192 ? 10.203 -49.823 42.479 1.00 41.75 192 LYS A CA 1
ATOM 1511 C C . LYS A 1 192 ? 10.324 -51.070 41.585 1.00 41.75 192 LYS A C 1
ATOM 1513 O O . LYS A 1 192 ? 9.932 -52.141 42.023 1.00 41.75 192 LYS A O 1
ATOM 1518 N N . ALA A 1 193 ? 10.955 -50.912 40.415 1.00 42.81 193 ALA A N 1
ATOM 1519 C CA . ALA A 1 193 ? 11.894 -51.851 39.758 1.00 42.81 193 ALA A CA 1
ATOM 1520 C C . ALA A 1 193 ? 12.187 -51.342 38.323 1.00 42.81 193 ALA A C 1
ATOM 1522 O O . ALA A 1 193 ? 11.290 -51.295 37.496 1.00 42.81 193 ALA A O 1
ATOM 1523 N N . THR A 1 194 ? 13.320 -50.678 38.063 1.00 42.41 194 THR A N 1
ATOM 1524 C CA . THR A 1 194 ? 14.611 -51.234 37.579 1.00 42.41 194 THR A CA 1
ATOM 1525 C C . THR A 1 194 ? 14.602 -51.813 36.160 1.00 42.41 194 THR A C 1
ATOM 1527 O O . THR A 1 194 ? 14.075 -52.902 35.965 1.00 42.41 194 THR A O 1
ATOM 1530 N N . LYS A 1 195 ? 15.323 -51.140 35.247 1.00 44.44 195 LYS A N 1
ATOM 1531 C CA . LYS A 1 195 ? 16.335 -51.643 34.277 1.00 44.44 195 LYS A CA 1
ATOM 1532 C C . LYS A 1 195 ? 16.336 -50.719 33.050 1.00 44.44 195 LYS A C 1
ATOM 1534 O O . LYS A 1 195 ? 15.316 -50.543 32.408 1.00 44.44 195 LYS A O 1
ATOM 1539 N N . ALA A 1 196 ? 17.378 -49.908 32.898 1.00 43.78 196 ALA A N 1
ATOM 1540 C CA . ALA A 1 196 ? 18.605 -50.218 32.156 1.00 43.78 196 ALA A CA 1
ATOM 1541 C C . ALA A 1 196 ? 18.449 -49.914 30.656 1.00 43.78 196 ALA A C 1
ATOM 1543 O O . ALA A 1 196 ? 17.654 -50.538 29.962 1.00 43.78 196 ALA A O 1
ATOM 1544 N N . SER A 1 197 ? 19.241 -48.945 30.189 1.00 46.28 197 SER A N 1
ATOM 1545 C CA . SER A 1 197 ? 19.531 -48.689 28.776 1.00 46.28 197 SER A CA 1
ATOM 1546 C C . SER A 1 197 ? 20.019 -49.961 28.067 1.00 46.28 197 SER A C 1
ATOM 1548 O O . SER A 1 197 ? 20.590 -50.846 28.710 1.00 46.28 197 SER A O 1
ATOM 1550 N N . PRO A 1 198 ? 19.928 -50.001 26.730 1.00 49.97 198 PRO A N 1
ATOM 1551 C CA . PRO A 1 198 ? 21.167 -49.758 26.001 1.00 49.97 198 PRO A CA 1
ATOM 1552 C C . PRO A 1 198 ? 21.015 -48.871 24.764 1.00 49.97 198 PRO A C 1
ATOM 1554 O O . PRO A 1 198 ? 19.982 -48.794 24.105 1.00 49.97 198 PRO A O 1
ATOM 1557 N N . ALA A 1 199 ? 22.130 -48.215 24.470 1.00 48.75 199 ALA A N 1
ATOM 1558 C CA . ALA A 1 199 ? 22.423 -47.517 23.239 1.00 48.75 199 ALA A CA 1
ATOM 1559 C C . ALA A 1 199 ? 22.644 -48.487 22.065 1.00 48.75 199 ALA A C 1
ATOM 1561 O O . ALA A 1 199 ? 23.306 -49.507 22.223 1.00 48.75 199 ALA A O 1
ATOM 1562 N N . THR A 1 200 ? 22.217 -48.073 20.873 1.00 47.56 200 THR A N 1
ATOM 1563 C CA . THR A 1 200 ? 22.713 -48.510 19.550 1.00 47.56 200 THR A CA 1
ATOM 1564 C C . THR A 1 200 ? 22.484 -47.313 18.621 1.00 47.56 200 THR A C 1
ATOM 1566 O O . THR A 1 200 ? 21.342 -46.952 18.367 1.00 47.56 200 THR A O 1
ATOM 1569 N N . ARG A 1 201 ? 23.462 -46.457 18.299 1.00 51.88 201 ARG A N 1
ATOM 1570 C CA . ARG A 1 201 ? 24.633 -46.631 17.417 1.00 51.88 201 ARG A CA 1
ATOM 1571 C C . ARG A 1 201 ? 24.302 -47.355 16.107 1.00 51.88 201 ARG A C 1
ATOM 1573 O O . ARG A 1 201 ? 24.411 -48.569 16.034 1.00 51.88 201 ARG A O 1
ATOM 1580 N N . SER A 1 202 ? 24.023 -46.578 15.059 1.00 44.28 202 SER A N 1
ATOM 1581 C CA . SER A 1 202 ? 24.264 -46.984 13.667 1.00 44.28 202 SER A CA 1
ATOM 1582 C C . SER A 1 202 ? 24.373 -45.770 12.729 1.00 44.28 202 SER A C 1
ATOM 1584 O O . SER A 1 202 ? 23.388 -45.204 12.266 1.00 44.28 202 SER A O 1
ATOM 1586 N N . LYS A 1 203 ? 25.619 -45.393 12.450 1.00 49.22 203 LYS A N 1
ATOM 1587 C CA . LYS A 1 203 ? 26.151 -44.850 11.184 1.00 49.22 203 LYS A CA 1
ATOM 1588 C C . LYS A 1 203 ? 27.517 -45.542 10.997 1.00 49.22 203 LYS A C 1
ATOM 1590 O O . LYS A 1 203 ? 28.085 -45.924 12.026 1.00 49.22 203 LYS A O 1
ATOM 1595 N N . PRO A 1 204 ? 28.130 -45.614 9.801 1.00 52.31 204 PRO A N 1
ATOM 1596 C CA . PRO A 1 204 ? 27.655 -45.299 8.445 1.00 52.31 204 PRO A CA 1
ATOM 1597 C C . PRO A 1 204 ? 27.939 -46.449 7.439 1.00 52.31 204 PRO A C 1
ATOM 1599 O O . PRO A 1 204 ? 28.714 -47.353 7.728 1.00 52.31 204 PRO A O 1
ATOM 1602 N N . ALA A 1 205 ? 27.387 -46.389 6.222 1.00 49.25 205 ALA A N 1
ATOM 1603 C CA . ALA A 1 205 ? 27.900 -47.175 5.097 1.00 49.25 205 ALA A CA 1
ATOM 1604 C C . ALA A 1 205 ? 27.993 -46.308 3.837 1.00 49.25 205 ALA A C 1
ATOM 1606 O O . ALA A 1 205 ? 27.021 -45.722 3.367 1.00 49.25 205 ALA A O 1
ATOM 1607 N N . THR A 1 206 ? 29.223 -46.210 3.354 1.00 46.09 206 THR A N 1
ATOM 1608 C CA . THR A 1 206 ? 29.705 -45.596 2.121 1.00 46.09 206 THR A CA 1
ATOM 1609 C C . THR A 1 206 ? 29.556 -46.537 0.924 1.00 46.09 206 THR A C 1
ATOM 1611 O O . THR A 1 206 ? 29.998 -47.678 1.003 1.00 46.09 206 THR A O 1
ATOM 1614 N N . ALA A 1 207 ? 29.082 -46.015 -0.208 1.00 51.56 207 ALA A N 1
ATOM 1615 C CA . ALA A 1 207 ? 29.450 -46.404 -1.580 1.00 51.56 207 ALA A CA 1
ATOM 1616 C C . ALA A 1 207 ? 29.010 -45.219 -2.466 1.00 51.56 207 ALA A C 1
ATOM 1618 O O . ALA A 1 207 ? 27.835 -44.883 -2.484 1.00 51.56 207 ALA A O 1
ATOM 1619 N N . LYS A 1 208 ? 29.868 -44.356 -3.023 1.00 45.16 208 LYS A N 1
ATOM 1620 C CA . LYS A 1 208 ? 30.948 -44.552 -4.004 1.00 45.16 208 LYS A CA 1
ATOM 1621 C C . LYS A 1 208 ? 30.489 -45.331 -5.245 1.00 45.16 208 LYS A C 1
ATOM 1623 O O . LYS A 1 208 ? 30.704 -46.528 -5.354 1.00 45.16 208 LYS A O 1
ATOM 1628 N N . SER A 1 209 ? 29.930 -44.600 -6.207 1.00 50.81 209 SER A N 1
ATOM 1629 C CA . SER A 1 209 ? 30.141 -44.860 -7.631 1.00 50.81 209 SER A CA 1
ATOM 1630 C C . SER A 1 209 ? 30.215 -43.521 -8.364 1.00 50.81 209 SER A C 1
ATOM 1632 O O . SER A 1 209 ? 29.401 -42.626 -8.146 1.00 50.81 209 SER A O 1
ATOM 1634 N N . ALA A 1 210 ? 31.264 -43.387 -9.164 1.00 48.50 210 ALA A N 1
ATOM 1635 C CA . ALA A 1 210 ? 31.608 -42.253 -9.995 1.00 48.50 210 ALA A CA 1
ATOM 1636 C C . ALA A 1 210 ? 31.447 -42.668 -11.462 1.00 48.50 210 ALA A C 1
ATOM 1638 O O . ALA A 1 210 ? 31.891 -43.754 -11.813 1.00 48.50 210 ALA A O 1
ATOM 1639 N N . ALA A 1 211 ? 30.888 -41.797 -12.305 1.00 49.84 211 ALA A N 1
ATOM 1640 C CA . ALA A 1 211 ? 31.166 -41.682 -13.747 1.00 49.84 211 ALA A CA 1
ATOM 1641 C C . ALA A 1 211 ? 30.328 -40.507 -14.294 1.00 49.84 211 ALA A C 1
ATOM 1643 O O . ALA A 1 211 ? 29.108 -40.549 -14.243 1.00 49.84 211 ALA A O 1
ATOM 1644 N N . LYS A 1 212 ? 30.934 -39.338 -14.527 1.00 53.00 212 LYS A N 1
ATOM 1645 C CA . LYS A 1 212 ? 31.544 -38.835 -15.782 1.00 53.00 212 LYS A CA 1
ATOM 1646 C C . LYS A 1 212 ? 30.528 -38.112 -16.701 1.00 53.00 212 LYS A C 1
ATOM 1648 O O . LYS A 1 212 ? 29.448 -38.644 -16.931 1.00 53.00 212 LYS A O 1
ATOM 1653 N N . PRO A 1 213 ? 30.866 -36.920 -17.241 1.00 52.91 213 PRO A N 1
ATOM 1654 C CA . PRO A 1 213 ? 29.972 -36.118 -18.068 1.00 52.91 213 PRO A CA 1
ATOM 1655 C C . PRO A 1 213 ? 30.102 -36.492 -19.553 1.00 52.91 213 PRO A C 1
ATOM 1657 O O . PRO A 1 213 ? 31.202 -36.744 -20.043 1.00 52.91 213 PRO A O 1
ATOM 1660 N N . ALA A 1 214 ? 28.987 -36.473 -20.281 1.00 50.62 214 ALA A N 1
ATOM 1661 C CA . ALA A 1 214 ? 28.946 -36.493 -21.744 1.00 50.62 214 ALA A CA 1
ATOM 1662 C C . ALA A 1 214 ? 28.215 -35.214 -22.186 1.00 50.62 214 ALA A C 1
ATOM 1664 O O . ALA A 1 214 ? 27.068 -34.990 -21.823 1.00 50.62 214 ALA A O 1
ATOM 1665 N N . ALA A 1 215 ? 28.943 -34.224 -22.692 1.00 46.69 215 ALA A N 1
ATOM 1666 C CA . ALA A 1 215 ? 29.316 -34.068 -24.097 1.00 46.69 215 ALA A CA 1
ATOM 1667 C C . ALA A 1 215 ? 28.245 -33.311 -24.898 1.00 46.69 215 ALA A C 1
ATOM 1669 O O . ALA A 1 215 ? 27.116 -33.751 -25.096 1.00 46.69 215 ALA A O 1
ATOM 1670 N N . ALA A 1 216 ? 28.678 -32.140 -25.355 1.00 50.16 216 ALA A N 1
ATOM 1671 C CA . ALA A 1 216 ? 28.005 -31.215 -26.240 1.00 50.16 216 ALA A CA 1
ATOM 1672 C C . ALA A 1 216 ? 27.404 -31.874 -27.493 1.00 50.16 216 ALA A C 1
ATOM 1674 O O . ALA A 1 216 ? 28.069 -32.645 -28.184 1.00 50.16 216 ALA A O 1
ATOM 1675 N N . LYS A 1 217 ? 26.211 -31.416 -27.886 1.00 53.91 217 LYS A N 1
ATOM 1676 C CA . LYS A 1 217 ? 25.832 -31.324 -29.300 1.00 53.91 217 LYS A CA 1
ATOM 1677 C C . LYS A 1 217 ? 25.404 -29.903 -29.637 1.00 53.91 217 LYS A C 1
ATOM 1679 O O . LYS A 1 217 ? 24.262 -29.490 -29.491 1.00 53.91 217 LYS A O 1
ATOM 1684 N N . ARG A 1 218 ? 26.408 -29.180 -30.119 1.00 49.53 218 ARG A N 1
ATOM 1685 C CA . ARG A 1 218 ? 26.330 -28.051 -31.039 1.00 49.53 218 ARG A CA 1
ATOM 1686 C C . ARG A 1 218 ? 25.542 -28.504 -32.276 1.00 49.53 218 ARG A C 1
ATOM 1688 O O . ARG A 1 218 ? 26.004 -29.390 -32.989 1.00 49.53 218 ARG A O 1
ATOM 1695 N N . VAL A 1 219 ? 24.376 -27.911 -32.528 1.00 56.66 219 VAL A N 1
ATOM 1696 C CA . VAL A 1 219 ? 23.706 -27.985 -33.834 1.00 56.66 219 VAL A CA 1
ATOM 1697 C C . VAL A 1 219 ? 23.748 -26.601 -34.462 1.00 56.66 219 VAL A C 1
ATOM 1699 O O . VAL A 1 219 ? 23.465 -25.578 -33.846 1.00 56.66 219 VAL A O 1
ATOM 1702 N N . VAL A 1 220 ? 24.238 -26.628 -35.688 1.00 55.03 220 VAL A N 1
ATOM 1703 C CA . VAL A 1 220 ? 24.621 -25.537 -36.567 1.00 55.03 220 VAL A CA 1
ATOM 1704 C C . VAL A 1 220 ? 23.369 -24.878 -37.163 1.00 55.03 220 VAL A C 1
ATOM 1706 O O . VAL A 1 220 ? 22.404 -25.560 -37.497 1.00 55.03 220 VAL A O 1
ATOM 1709 N N . ARG A 1 221 ? 23.405 -23.541 -37.300 1.00 48.97 221 ARG A N 1
ATOM 1710 C CA . ARG A 1 221 ? 22.482 -22.732 -38.125 1.00 48.97 221 ARG A CA 1
ATOM 1711 C C . ARG A 1 221 ? 22.344 -23.336 -39.529 1.00 48.97 221 ARG A C 1
ATOM 1713 O O . ARG A 1 221 ? 23.308 -23.882 -40.056 1.00 48.97 221 ARG A O 1
ATOM 1720 N N . PRO A 1 222 ? 21.261 -23.005 -40.237 1.00 56.25 222 PRO A N 1
ATOM 1721 C CA . PRO A 1 222 ? 21.542 -22.174 -41.403 1.00 56.25 222 PRO A CA 1
ATOM 1722 C C . PRO A 1 222 ? 20.639 -20.948 -41.492 1.00 56.25 222 PRO A C 1
ATOM 1724 O O . PRO A 1 222 ? 19.440 -20.977 -41.235 1.00 56.25 222 PRO A O 1
ATOM 1727 N N . ALA A 1 223 ? 21.275 -19.849 -41.886 1.00 51.38 223 ALA A N 1
ATOM 1728 C CA . ALA A 1 223 ? 20.623 -18.668 -42.411 1.00 51.38 223 ALA A CA 1
ATOM 1729 C C . ALA A 1 223 ? 20.046 -18.958 -43.806 1.00 51.38 223 ALA A C 1
ATOM 1731 O O . ALA A 1 223 ? 20.714 -19.577 -44.631 1.00 51.38 223 ALA A O 1
ATOM 1732 N N . ARG A 1 224 ? 18.841 -18.456 -44.072 1.00 45.28 224 ARG A N 1
ATOM 1733 C CA . ARG A 1 224 ? 18.250 -18.159 -45.391 1.00 45.28 224 ARG A CA 1
ATOM 1734 C C . ARG A 1 224 ? 16.893 -17.499 -45.108 1.00 45.28 224 ARG A C 1
ATOM 1736 O O . ARG A 1 224 ? 16.229 -17.902 -44.169 1.00 45.28 224 ARG A O 1
ATOM 1743 N N . ALA A 1 225 ? 16.393 -16.510 -45.826 1.00 45.75 225 ALA A N 1
ATOM 1744 C CA . ALA A 1 225 ? 16.896 -15.728 -46.935 1.00 45.75 225 ALA A CA 1
ATOM 1745 C C . ALA A 1 225 ? 16.076 -14.429 -46.945 1.00 45.75 225 ALA A C 1
ATOM 1747 O O . ALA A 1 225 ? 14.893 -14.435 -46.610 1.00 45.75 225 ALA A O 1
ATOM 1748 N N . ALA A 1 226 ? 16.699 -13.331 -47.356 1.00 49.81 226 ALA A N 1
ATOM 1749 C CA . ALA A 1 226 ? 15.978 -12.158 -47.808 1.00 49.81 226 ALA A CA 1
ATOM 1750 C C . ALA A 1 226 ? 15.241 -12.490 -49.116 1.00 49.81 226 ALA A C 1
ATOM 1752 O O . ALA A 1 226 ? 15.852 -13.014 -50.046 1.00 49.81 226 ALA A O 1
ATOM 1753 N N . THR A 1 227 ? 13.972 -12.107 -49.221 1.00 47.81 227 THR A N 1
ATOM 1754 C CA . THR A 1 227 ? 13.292 -11.937 -50.511 1.00 47.81 227 THR A CA 1
ATOM 1755 C C . THR A 1 227 ? 12.677 -10.550 -50.578 1.00 47.81 227 THR A C 1
ATOM 1757 O O . THR A 1 227 ? 11.656 -10.257 -49.962 1.00 47.81 227 THR A O 1
ATOM 1760 N N . LYS A 1 228 ? 13.347 -9.700 -51.361 1.00 48.22 228 LYS A N 1
ATOM 1761 C CA . LYS A 1 228 ? 12.772 -8.553 -52.063 1.00 48.22 228 LYS A CA 1
ATOM 1762 C C . LYS A 1 228 ? 11.706 -9.049 -53.050 1.00 48.22 228 LYS A C 1
ATOM 1764 O O . LYS A 1 228 ? 12.017 -9.867 -53.908 1.00 48.22 228 LYS A O 1
ATOM 1769 N N . ALA A 1 229 ? 10.529 -8.441 -53.008 1.00 52.94 229 ALA A N 1
ATOM 1770 C CA . ALA A 1 229 ? 9.644 -8.193 -54.150 1.00 52.94 229 ALA A CA 1
ATOM 1771 C C . ALA A 1 229 ? 8.962 -6.850 -53.820 1.00 52.94 229 ALA A C 1
ATOM 1773 O O . ALA A 1 229 ? 8.355 -6.730 -52.767 1.00 52.94 229 ALA A O 1
ATOM 1774 N N . ALA A 1 230 ? 9.194 -5.709 -54.471 1.00 46.47 230 ALA A N 1
ATOM 1775 C CA . ALA A 1 230 ? 9.174 -5.370 -55.890 1.00 46.47 230 ALA A CA 1
ATOM 1776 C C . ALA A 1 230 ? 7.829 -5.681 -56.573 1.00 46.47 230 ALA A C 1
ATOM 1778 O O . ALA A 1 230 ? 7.634 -6.783 -57.071 1.00 46.47 230 ALA A O 1
ATOM 1779 N N . ARG A 1 231 ? 7.015 -4.619 -56.742 1.00 44.06 231 ARG A N 1
ATOM 1780 C CA . ARG A 1 231 ? 6.607 -4.044 -58.051 1.00 44.06 231 ARG A CA 1
ATOM 1781 C C . ARG A 1 231 ? 5.088 -3.962 -58.304 1.00 44.06 231 ARG A C 1
ATOM 1783 O O . ARG A 1 231 ? 4.380 -4.951 -58.213 1.00 44.06 231 ARG A O 1
ATOM 1790 N N . GLY A 1 232 ? 4.666 -2.779 -58.777 1.00 43.06 232 GLY A N 1
ATOM 1791 C CA . GLY A 1 232 ? 3.406 -2.500 -59.497 1.00 43.06 232 GLY A CA 1
ATOM 1792 C C . GLY A 1 232 ? 2.648 -1.317 -58.876 1.00 43.06 232 GLY A C 1
ATOM 1793 O O . GLY A 1 232 ? 2.052 -1.500 -57.831 1.00 43.06 232 GLY A O 1
ATOM 1794 N N . LYS A 1 233 ? 2.732 -0.040 -59.290 1.00 45.69 233 LYS A N 1
ATOM 1795 C CA . LYS A 1 233 ? 2.762 0.676 -60.591 1.00 45.69 233 LYS A CA 1
ATOM 1796 C C . LYS A 1 233 ? 1.372 0.886 -61.238 1.00 45.69 233 LYS A C 1
ATOM 1798 O O . LYS A 1 233 ? 0.893 -0.025 -61.893 1.00 45.69 233 LYS A O 1
ATOM 1803 N N . LYS A 1 234 ? 0.934 2.168 -61.214 1.00 44.91 234 LYS A N 1
ATOM 1804 C CA . LYS A 1 234 ? 0.008 2.904 -62.129 1.00 44.91 234 LYS A CA 1
ATOM 1805 C C . LYS A 1 234 ? -1.480 2.482 -62.070 1.00 44.91 234 LYS A C 1
ATOM 1807 O O . LYS A 1 234 ? -1.749 1.331 -61.797 1.00 44.91 234 LYS A O 1
ATOM 1812 N N . THR A 1 235 ? -2.505 3.328 -62.239 1.00 47.59 235 THR A N 1
ATOM 1813 C CA . THR A 1 235 ? -2.789 4.509 -63.103 1.00 47.59 235 THR A CA 1
ATOM 1814 C C . THR A 1 235 ? -3.891 5.377 -62.443 1.00 47.59 235 THR A C 1
ATOM 1816 O O . THR A 1 235 ? -4.785 4.825 -61.820 1.00 47.59 235 THR A O 1
ATOM 1819 N N . ALA A 1 236 ? -3.790 6.712 -62.394 1.00 47.56 236 ALA A N 1
ATOM 1820 C CA . ALA A 1 236 ? -4.430 7.698 -63.295 1.00 47.56 236 ALA A CA 1
ATOM 1821 C C . ALA A 1 236 ? -5.966 7.584 -63.470 1.00 47.56 236 ALA A C 1
ATOM 1823 O O . ALA A 1 236 ? -6.454 6.577 -63.969 1.00 47.56 236 A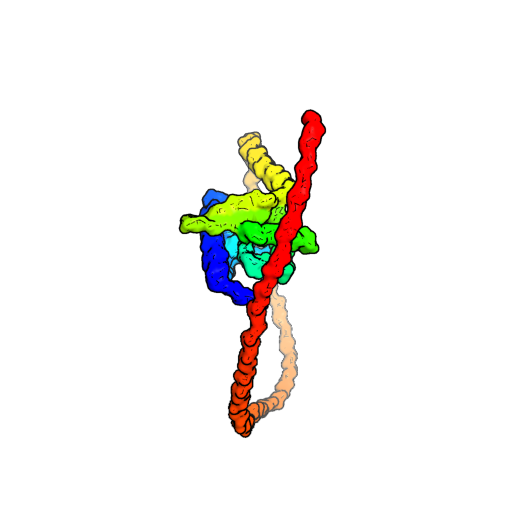LA A O 1
ATOM 1824 N N . GLY A 1 237 ? -6.701 8.663 -63.160 1.00 45.19 237 GLY A N 1
ATOM 1825 C CA . GLY A 1 237 ? -8.131 8.799 -63.469 1.00 45.19 237 GLY A CA 1
ATOM 1826 C C . GLY A 1 237 ? -8.754 10.099 -62.949 1.00 45.19 237 GLY A C 1
ATOM 1827 O O . GLY A 1 237 ? -9.149 10.179 -61.795 1.00 45.19 237 GLY A O 1
ATOM 1828 N N . ALA A 1 238 ? -8.819 11.120 -63.803 1.00 50.62 238 ALA A N 1
ATOM 1829 C CA . ALA A 1 238 ? -9.423 12.427 -63.550 1.00 50.62 238 ALA A CA 1
ATOM 1830 C C . ALA A 1 238 ? -10.968 12.413 -63.578 1.00 50.62 238 ALA A C 1
ATOM 1832 O O . ALA A 1 238 ? -11.542 11.652 -64.351 1.00 50.62 238 ALA A O 1
ATOM 1833 N N . ARG A 1 239 ? -11.613 13.342 -62.845 1.00 50.84 239 ARG A N 1
ATOM 1834 C CA . ARG A 1 239 ? -12.819 14.139 -63.227 1.00 50.84 239 ARG A CA 1
ATOM 1835 C C . ARG A 1 239 ? -13.304 14.944 -62.004 1.00 50.84 239 ARG A C 1
ATOM 1837 O O . ARG A 1 239 ? -13.634 14.349 -60.993 1.00 50.84 239 ARG A O 1
ATOM 1844 N N . ARG A 1 240 ? -13.102 16.264 -61.918 1.00 54.38 240 ARG A N 1
ATOM 1845 C CA . ARG A 1 240 ? -13.852 17.410 -62.494 1.00 54.38 240 ARG A CA 1
ATOM 1846 C C . ARG A 1 240 ? -15.327 17.541 -62.052 1.00 54.38 240 ARG A C 1
ATOM 1848 O O . ARG A 1 240 ? -16.122 16.640 -62.284 1.00 54.38 240 ARG A O 1
ATOM 1855 N N . SER A 1 241 ? -15.615 18.756 -61.560 1.00 54.53 241 SER A N 1
ATOM 1856 C CA . SER A 1 241 ? -16.876 19.525 -61.486 1.00 54.53 241 SER A CA 1
ATOM 1857 C C . SER A 1 241 ? -18.013 19.046 -60.575 1.00 54.53 241 SER A C 1
ATOM 1859 O O . SER A 1 241 ? -18.728 18.111 -60.925 1.00 54.53 241 SER A O 1
ATOM 1861 N N . ARG A 1 242 ? -18.304 19.827 -59.529 1.00 54.62 242 ARG A N 1
ATOM 1862 C CA . ARG A 1 242 ? -19.282 20.930 -59.579 1.00 54.62 242 ARG A CA 1
ATOM 1863 C C . ARG A 1 242 ? -18.875 22.036 -58.614 1.00 54.62 242 ARG A C 1
ATOM 1865 O O . ARG A 1 242 ? -18.169 21.700 -57.642 1.00 54.62 242 ARG A O 1
#

Radius of gyration: 35.84 Å; chains: 1; bounding box: 53×75×124 Å

Foldseek 3Di:
DDPDDPDPVVQLVVQLQQLVQVCVVCVVPFNKDAARDPRQPDWDDQPPDTDRAGIFTHDPNHTAEGEHEDTPSQLDQVNCVVPQLSRLRDPHAYEYEYAPVSVVSNVVNCVVSVRNHQWYWHWDDDPVGIDIDTPDGDVVVVVVVVVVVVVVVVVPPPPDDDDDDDDDDDDDDDDDDDDDDDDDDDDDDDDDDDDDDDDDDDDDDDDDDDDDDDDDDDDDDDDDDDDDDDDDDDDDDDDDDD

pLDDT: mean 75.45, std 21.46, range [36.59, 98.38]